Protein AF-A0A359EZH7-F1 (afdb_monomer)

Mean predicted aligned error: 16.47 Å

Radius of gyration: 24.8 Å; Cα contacts (8 Å, |Δi|>4): 317; chains: 1; bounding box: 55×68×56 Å

Solvent-accessible surface area (backbone atoms only — not comparable to full-atom values): 14759 Å² total; per-residue (Å²): 134,87,86,83,84,85,82,86,79,91,84,84,90,78,77,89,85,70,88,86,81,79,91,74,89,84,88,85,82,87,84,84,90,79,94,77,89,82,83,87,83,75,98,74,86,90,79,90,87,85,88,85,89,87,87,86,88,82,90,78,93,76,93,76,95,70,76,91,75,69,81,71,80,64,57,65,44,52,47,79,61,101,40,40,38,36,38,54,39,71,62,86,70,60,66,67,61,57,54,58,67,39,66,48,96,80,39,74,23,73,30,76,48,76,44,58,39,60,46,54,54,92,98,38,78,56,30,62,35,39,36,30,48,64,53,54,90,51,36,50,63,42,50,51,52,49,53,51,53,49,38,73,76,41,74,67,56,60,25,41,37,44,37,40,44,38,47,80,39,44,54,73,36,66,39,35,40,29,31,24,10,11,53,46,55,72,58,13,49,54,49,31,52,52,49,49,56,49,43,66,33,67,38,63,61,48,47,32,41,31,34,94,91,48,72,47,66,61,83,78,75,47,79,70,86,69,86,90,72,129

pLDDT: mean 71.81, std 28.81, range [26.69, 98.75]

Sequence (230 aa):
MDPRPACCVGKCAKCFLRVILRAEIMWLGVGCGHLLRLSNWEPRERSLRLCALWTSGCIGRTFCESRGFSPTMVDVLSVRTDDLWAELTADTLEPREYEQWLVVPSCGAVVSFLGVARDHSEGRPGVSSLEFEAYESQVIPKLVQLAEQMRRTWPEIARIALIHRTGILVPTEPVVFVGVSHPHRRDAFAATEFGIDSLKASVPIWKQESWEGGRSWGLEAQHLEGVDTA

Nearest PDB structures (foldseek):
  2q5w-assembly1_E  TM=9.587E-01  e=2.409E-14  Staphylococcus aureus
  6jc0-assembly1_B  TM=9.460E-01  e=4.174E-14  Mycolicibacterium smegmatis MC2 155
  6jbz-assembly1_C  TM=9.298E-01  e=4.717E-14  Mycobacterium tuberculosis
  1nvi-assembly1_E-2  TM=9.452E-01  e=1.043E-13  Escherichia coli
  6jc0-assembly1_D  TM=9.250E-01  e=5.106E-13  Mycolicibacterium smegmatis MC2 155

Structure (mmCIF, N/CA/C/O backbone):
data_AF-A0A359EZH7-F1
#
_entry.id   AF-A0A359EZH7-F1
#
loop_
_atom_site.group_PDB
_atom_site.id
_atom_site.type_symbol
_atom_site.label_atom_id
_atom_site.label_alt_id
_atom_site.label_comp_id
_atom_site.label_asym_id
_atom_site.label_entity_id
_atom_site.label_seq_id
_atom_site.pdbx_PDB_ins_code
_atom_site.Cartn_x
_atom_site.Cartn_y
_atom_site.Cartn_z
_atom_site.occupancy
_atom_site.B_iso_or_equiv
_atom_site.auth_seq_id
_atom_site.auth_comp_id
_atom_site.auth_asym_id
_atom_site.auth_atom_id
_atom_site.pdbx_PDB_model_num
ATOM 1 N N . MET A 1 1 ? -17.149 52.936 20.404 1.00 31.72 1 MET A N 1
ATOM 2 C CA . MET A 1 1 ? -16.874 53.763 19.214 1.00 31.72 1 MET A CA 1
ATOM 3 C C . MET A 1 1 ? -15.671 53.149 18.517 1.00 31.72 1 MET A C 1
ATOM 5 O O . MET A 1 1 ? -14.717 52.819 19.203 1.00 31.72 1 MET A O 1
ATOM 9 N N . ASP A 1 2 ? -15.862 52.884 17.228 1.00 29.53 2 ASP A N 1
ATOM 10 C CA . ASP A 1 2 ? -15.046 52.245 16.170 1.00 29.53 2 ASP A CA 1
ATOM 11 C C . ASP A 1 2 ? -13.508 52.464 16.193 1.00 29.53 2 ASP A C 1
ATOM 13 O O . ASP A 1 2 ? -13.072 53.385 16.884 1.00 29.53 2 ASP A O 1
ATOM 17 N N . PRO A 1 3 ? -12.667 51.800 15.355 1.00 42.97 3 PRO A N 1
ATOM 18 C CA . PRO A 1 3 ? -12.846 50.585 14.533 1.00 42.97 3 PRO A CA 1
ATOM 19 C C . PRO A 1 3 ? -11.702 49.549 14.674 1.00 42.97 3 PRO A C 1
ATOM 21 O O . PRO A 1 3 ? -10.582 49.852 15.084 1.00 42.97 3 PRO A O 1
ATOM 24 N N . ARG A 1 4 ? -11.945 48.316 14.208 1.00 32.66 4 ARG A N 1
ATOM 25 C CA . ARG A 1 4 ? -10.885 47.396 13.747 1.00 32.66 4 ARG A CA 1
ATOM 26 C C . ARG A 1 4 ? -10.708 47.573 12.233 1.00 32.66 4 ARG A C 1
ATOM 28 O O . ARG A 1 4 ? -11.707 47.435 11.529 1.00 32.66 4 ARG A O 1
ATOM 35 N N . PRO A 1 5 ? -9.498 47.817 11.700 1.00 38.56 5 PRO A N 1
ATOM 36 C CA . PRO A 1 5 ? -9.283 47.767 10.263 1.00 38.56 5 PRO A CA 1
ATOM 37 C C . PRO A 1 5 ? -9.081 46.322 9.792 1.00 38.56 5 PRO A C 1
ATOM 39 O O . PRO A 1 5 ? -8.329 45.541 10.376 1.00 38.56 5 PRO A O 1
ATOM 42 N N . ALA A 1 6 ? -9.769 45.998 8.701 1.00 34.12 6 ALA A N 1
ATOM 43 C CA . ALA A 1 6 ? -9.503 44.857 7.844 1.00 34.12 6 ALA A CA 1
ATOM 44 C C . ALA A 1 6 ? -8.105 44.969 7.214 1.00 34.12 6 ALA A C 1
ATOM 46 O O . ALA A 1 6 ? -7.689 46.058 6.818 1.00 34.12 6 ALA A O 1
ATOM 47 N N . CYS A 1 7 ? -7.415 43.840 7.046 1.00 27.55 7 CYS A N 1
ATOM 48 C CA . CYS A 1 7 ? -6.284 43.746 6.129 1.00 27.55 7 CYS A CA 1
ATOM 49 C C . CYS A 1 7 ? -6.573 42.665 5.086 1.00 27.55 7 CYS A C 1
ATOM 51 O O . CYS A 1 7 ? -6.501 41.466 5.349 1.00 27.55 7 CYS A O 1
ATOM 53 N N . CYS A 1 8 ? -6.947 43.135 3.899 1.00 28.78 8 CYS A N 1
ATOM 54 C CA . CYS A 1 8 ? -6.919 42.402 2.646 1.00 28.78 8 CYS A CA 1
ATOM 55 C C . CYS A 1 8 ? -5.467 42.150 2.236 1.00 28.78 8 CYS A C 1
ATOM 57 O O . CYS A 1 8 ? -4.758 43.133 2.082 1.00 28.78 8 CYS A O 1
ATOM 59 N N . VAL A 1 9 ? -5.077 40.919 1.886 1.00 36.09 9 VAL A N 1
ATOM 60 C CA . VAL A 1 9 ? -4.203 40.686 0.718 1.00 36.09 9 VAL A CA 1
ATOM 61 C C . VAL A 1 9 ? -4.506 39.308 0.125 1.00 36.09 9 VAL A C 1
ATOM 63 O O . VAL A 1 9 ? -3.889 38.301 0.457 1.00 36.09 9 VAL A O 1
ATOM 66 N N . GLY A 1 10 ? -5.442 39.276 -0.823 1.00 27.92 10 GLY A N 1
ATOM 67 C CA . GLY A 1 10 ? -5.366 38.315 -1.913 1.00 27.92 10 GLY A CA 1
ATOM 68 C C . GLY A 1 10 ? -4.227 38.721 -2.848 1.00 27.92 10 GLY A C 1
ATOM 69 O O . GLY A 1 10 ? -4.169 39.879 -3.259 1.00 27.92 10 GLY A O 1
ATOM 70 N N . LYS A 1 11 ? -3.326 37.776 -3.143 1.00 33.50 11 LYS A N 1
ATOM 71 C CA . LYS A 1 11 ? -2.491 37.643 -4.359 1.00 33.50 11 LYS A CA 1
ATOM 72 C C . LYS A 1 11 ? -1.365 36.642 -4.078 1.00 33.50 11 LYS A C 1
ATOM 74 O O . LYS A 1 11 ? -0.254 37.031 -3.753 1.00 33.50 11 LYS A O 1
ATOM 79 N N . CYS A 1 12 ? -1.636 35.353 -4.262 1.00 32.84 12 CYS A N 1
ATOM 80 C CA . CYS A 1 12 ? -0.569 34.388 -4.553 1.00 32.84 12 CYS A CA 1
ATOM 81 C C . CYS A 1 12 ? -1.067 33.215 -5.414 1.00 32.84 12 CYS A C 1
ATOM 83 O O . CYS A 1 12 ? -0.688 32.072 -5.221 1.00 32.84 12 CYS A O 1
ATOM 85 N N . ALA A 1 13 ? -1.915 33.514 -6.403 1.00 32.62 13 ALA A N 1
ATOM 86 C CA . ALA A 1 13 ? -2.382 32.558 -7.414 1.00 32.62 13 ALA A CA 1
ATOM 87 C C . ALA A 1 13 ? -1.707 32.773 -8.788 1.00 32.62 13 ALA A C 1
ATOM 89 O O . ALA A 1 13 ? -2.290 32.478 -9.826 1.00 32.62 13 ALA A O 1
ATOM 90 N N . LYS A 1 14 ? -0.490 33.341 -8.833 1.00 31.95 14 LYS A N 1
ATOM 91 C CA . LYS A 1 14 ? 0.223 33.624 -10.101 1.00 31.95 14 LYS A CA 1
ATOM 92 C C . LYS A 1 14 ? 1.705 33.219 -10.162 1.00 31.95 14 LYS A C 1
ATOM 94 O O . LYS A 1 14 ? 2.369 33.584 -11.126 1.00 31.95 14 LYS A O 1
ATOM 99 N N . CYS A 1 15 ? 2.221 32.421 -9.224 1.00 32.75 15 CYS A N 1
ATOM 100 C CA . CYS A 1 15 ? 3.593 31.884 -9.327 1.00 32.75 15 CYS A CA 1
ATOM 101 C C . CYS A 1 15 ? 3.684 30.417 -9.780 1.00 32.75 15 CYS A C 1
ATOM 103 O O . CYS A 1 15 ? 4.783 29.947 -10.051 1.00 32.75 15 CYS A O 1
ATOM 105 N N . PHE A 1 16 ? 2.564 29.705 -9.930 1.00 33.03 16 PHE A N 1
ATOM 106 C CA . PHE A 1 16 ? 2.582 28.251 -10.149 1.00 33.03 16 PHE A CA 1
ATOM 107 C C . PHE A 1 16 ? 2.567 27.796 -11.623 1.00 33.03 16 PHE A C 1
ATOM 109 O O . PHE A 1 16 ? 2.437 26.612 -11.896 1.00 33.03 16 PHE A O 1
ATOM 116 N N . LEU A 1 17 ? 2.748 28.704 -12.593 1.00 29.62 17 LEU A N 1
ATOM 117 C CA . LEU A 1 17 ? 2.717 28.360 -14.026 1.00 29.62 17 LEU A CA 1
ATOM 118 C C . LEU A 1 17 ? 3.869 28.982 -14.835 1.00 29.62 17 LEU A C 1
ATOM 120 O O . LEU A 1 17 ? 3.662 29.539 -15.913 1.00 29.62 17 LEU A O 1
ATOM 124 N N . ARG A 1 18 ? 5.099 28.946 -14.302 1.00 31.00 18 ARG A N 1
ATOM 125 C CA . ARG A 1 18 ? 6.288 29.418 -15.045 1.00 31.00 18 ARG A CA 1
ATOM 126 C C . ARG A 1 18 ? 7.594 28.650 -14.818 1.00 31.00 18 ARG A C 1
ATOM 128 O O . ARG A 1 18 ? 8.622 29.085 -15.324 1.00 31.00 18 ARG A O 1
ATOM 135 N N . VAL A 1 19 ? 7.565 27.521 -14.107 1.00 36.75 19 VAL A N 1
ATOM 136 C CA . VAL A 1 19 ? 8.769 26.704 -13.836 1.00 36.75 19 VAL A CA 1
ATOM 137 C C . VAL A 1 19 ? 8.886 25.487 -14.769 1.00 36.75 19 VAL A C 1
ATOM 139 O O . VAL A 1 19 ? 9.959 24.912 -14.892 1.00 36.75 19 VAL A O 1
ATOM 142 N N . ILE A 1 20 ? 7.846 25.157 -15.540 1.00 36.16 20 ILE A N 1
ATOM 143 C CA . ILE A 1 20 ? 7.873 24.076 -16.537 1.00 36.16 20 ILE A CA 1
ATOM 144 C C . ILE A 1 20 ? 7.460 24.671 -17.887 1.00 36.16 20 ILE A C 1
ATOM 146 O O . ILE A 1 20 ? 6.282 24.685 -18.200 1.00 36.16 20 ILE A O 1
ATOM 150 N N . LEU A 1 21 ? 8.417 25.284 -18.597 1.00 32.69 21 LEU A N 1
ATOM 151 C CA . LEU A 1 21 ? 8.435 25.713 -20.019 1.00 32.69 21 LEU A CA 1
ATOM 152 C C . LEU A 1 21 ? 9.302 26.978 -20.158 1.00 32.69 21 LEU A C 1
ATOM 154 O O . LEU A 1 21 ? 8.803 28.077 -20.396 1.00 32.69 21 LEU A O 1
ATOM 158 N N . ARG A 1 22 ? 10.621 26.838 -19.969 1.00 34.28 22 ARG A N 1
ATOM 159 C CA . ARG A 1 22 ? 11.641 27.757 -20.524 1.00 34.28 22 ARG A CA 1
ATOM 160 C C . ARG A 1 22 ? 13.061 27.188 -20.421 1.00 34.28 22 ARG A C 1
ATOM 162 O O . ARG A 1 22 ? 14.006 27.894 -20.095 1.00 34.28 22 ARG A O 1
ATOM 169 N N . ALA A 1 23 ? 13.203 25.901 -20.718 1.00 34.38 23 ALA A N 1
ATOM 170 C CA . ALA A 1 23 ? 14.499 25.260 -20.917 1.00 34.38 23 ALA A CA 1
ATOM 171 C C . ALA A 1 23 ? 14.593 24.715 -22.346 1.00 34.38 23 ALA A C 1
ATOM 173 O O . ALA A 1 23 ? 14.884 23.550 -22.544 1.00 34.38 23 ALA A O 1
ATOM 174 N N . GLU A 1 24 ? 14.283 25.556 -23.332 1.00 37.41 24 GLU A N 1
ATOM 175 C CA . GLU A 1 24 ? 14.746 25.424 -24.713 1.00 37.41 24 GLU A CA 1
ATOM 176 C C . GLU A 1 24 ? 14.472 26.751 -25.439 1.00 37.41 24 GLU A C 1
ATOM 178 O O . GLU A 1 24 ? 13.469 27.415 -25.176 1.00 37.41 24 GLU A O 1
ATOM 183 N N . ILE A 1 25 ? 15.375 27.127 -26.349 1.00 35.72 25 ILE A N 1
ATOM 184 C CA . ILE A 1 25 ? 15.354 28.327 -27.207 1.00 35.72 25 ILE A CA 1
ATOM 185 C C . ILE A 1 25 ? 15.873 29.623 -26.549 1.00 35.72 25 ILE A C 1
ATOM 187 O O . ILE A 1 25 ? 15.116 30.527 -26.206 1.00 35.72 25 ILE A O 1
ATOM 191 N N . MET A 1 26 ? 17.203 29.763 -26.493 1.00 26.69 26 MET A N 1
ATOM 192 C CA . MET A 1 26 ? 17.874 30.936 -27.082 1.00 26.69 26 MET A CA 1
ATOM 193 C C . MET A 1 26 ? 19.369 30.654 -27.301 1.00 26.69 26 MET A C 1
ATOM 195 O O . MET A 1 26 ? 20.230 31.005 -26.501 1.00 26.69 26 MET A O 1
ATOM 199 N N . TRP A 1 27 ? 19.674 30.004 -28.425 1.00 29.89 27 TRP A N 1
ATOM 200 C CA . TRP A 1 27 ? 20.901 30.295 -29.161 1.00 29.89 27 TRP A CA 1
ATOM 201 C C . TRP A 1 27 ? 20.595 31.489 -30.059 1.00 29.89 27 TRP A C 1
ATOM 203 O O . TRP A 1 27 ? 19.642 31.415 -30.826 1.00 29.89 27 TRP A O 1
ATOM 213 N N . LEU A 1 28 ? 21.366 32.567 -29.920 1.00 31.97 28 LEU A N 1
ATOM 214 C CA . LEU A 1 28 ? 21.814 33.494 -30.969 1.00 31.97 28 LEU A CA 1
ATOM 215 C C . LEU A 1 28 ? 22.457 34.697 -30.264 1.00 31.97 28 LEU A C 1
ATOM 217 O O . LEU A 1 28 ? 21.755 35.489 -29.642 1.00 31.97 28 LEU A O 1
ATOM 221 N N . GLY A 1 29 ? 23.780 34.848 -30.376 1.00 27.39 29 GLY A N 1
ATOM 222 C CA . GLY A 1 29 ? 24.411 36.131 -30.054 1.00 27.39 29 GLY A CA 1
ATOM 223 C C . GLY A 1 29 ? 25.836 36.100 -29.507 1.00 27.39 29 GLY A C 1
ATOM 224 O O . GLY A 1 29 ? 26.036 36.469 -28.365 1.00 27.39 29 GLY A O 1
ATOM 225 N N . V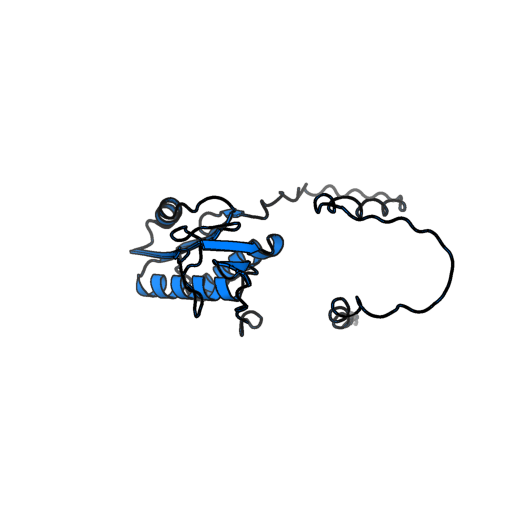AL A 1 30 ? 26.798 35.725 -30.357 1.00 32.75 30 VAL A N 1
ATOM 226 C CA . VAL A 1 30 ? 28.166 36.286 -30.456 1.00 32.75 30 VAL A CA 1
ATOM 227 C C . VAL A 1 30 ? 29.067 36.313 -29.200 1.00 32.75 30 VAL A C 1
ATOM 229 O O . VAL A 1 30 ? 28.891 37.129 -28.305 1.00 32.75 30 VAL A O 1
ATOM 232 N N . GLY A 1 31 ? 30.189 35.582 -29.273 1.00 26.97 31 GLY A N 1
ATOM 233 C CA . GLY A 1 31 ? 31.482 36.130 -28.833 1.00 26.97 31 GLY A CA 1
ATOM 234 C C . GLY A 1 31 ? 32.367 35.238 -27.957 1.00 26.97 31 GLY A C 1
ATOM 235 O O . GLY A 1 31 ? 32.122 35.091 -26.771 1.00 26.97 31 GLY A O 1
ATOM 236 N N . CYS A 1 32 ? 33.486 34.794 -28.540 1.00 27.55 32 CYS A N 1
ATOM 237 C CA . CYS A 1 32 ? 34.745 34.416 -27.876 1.00 27.55 32 CYS A CA 1
ATOM 238 C C . CYS A 1 32 ? 34.831 33.097 -27.073 1.00 27.55 32 CYS A C 1
ATOM 240 O O . CYS A 1 32 ? 34.714 33.055 -25.857 1.00 27.55 32 CYS A O 1
ATOM 242 N N . GLY A 1 33 ? 35.198 32.033 -27.796 1.00 29.59 33 GLY A N 1
ATOM 243 C CA . GLY A 1 33 ? 36.451 31.286 -27.599 1.00 29.59 33 GLY A CA 1
ATOM 244 C C . GLY A 1 33 ? 36.812 30.730 -26.217 1.00 29.59 33 GLY A C 1
ATOM 245 O O . GLY A 1 33 ? 37.527 31.383 -25.474 1.00 29.59 33 GLY A O 1
ATOM 246 N N . HIS A 1 34 ? 36.526 29.446 -25.986 1.00 30.25 34 HIS A N 1
ATOM 247 C CA . HIS A 1 34 ? 37.556 28.424 -25.735 1.00 30.25 34 HIS A CA 1
ATOM 248 C C . HIS A 1 34 ? 36.909 27.032 -25.785 1.00 30.25 34 HIS A C 1
ATOM 250 O O . HIS A 1 34 ? 35.941 26.761 -25.078 1.00 30.25 34 HIS A O 1
ATOM 256 N N . LEU A 1 35 ? 37.439 26.148 -26.632 1.00 30.53 35 LEU A N 1
ATOM 257 C CA . LEU A 1 35 ? 37.116 24.724 -26.607 1.00 30.53 35 LEU A CA 1
ATOM 258 C C . LEU A 1 35 ? 37.690 24.106 -25.329 1.00 30.53 35 LEU A C 1
ATOM 260 O O . LEU A 1 35 ? 38.906 24.006 -25.214 1.00 30.53 35 LEU A O 1
ATOM 264 N N . LEU A 1 36 ? 36.837 23.584 -24.448 1.00 30.62 36 LEU A N 1
ATOM 265 C CA . LEU A 1 36 ? 37.182 22.419 -23.635 1.00 30.62 36 LEU A CA 1
ATOM 266 C C . LEU A 1 36 ? 36.001 21.446 -23.617 1.00 30.62 36 LEU A C 1
ATOM 268 O O . LEU A 1 36 ? 34.888 21.751 -23.200 1.00 30.62 36 LEU A O 1
ATOM 272 N N . ARG A 1 37 ? 36.290 20.265 -24.155 1.00 29.09 37 ARG A N 1
ATOM 273 C CA . ARG A 1 37 ? 35.437 19.090 -24.288 1.00 29.09 37 ARG A CA 1
ATOM 274 C C . ARG A 1 37 ? 35.379 18.399 -22.923 1.00 29.09 37 ARG A C 1
ATOM 276 O O . ARG A 1 37 ? 36.401 17.902 -22.469 1.00 29.09 37 ARG A O 1
ATOM 283 N N . LEU A 1 38 ? 34.209 18.350 -22.290 1.00 32.53 38 LEU A N 1
ATOM 284 C CA . LEU A 1 38 ? 33.955 17.503 -21.119 1.00 32.53 38 LEU A CA 1
ATOM 285 C C . LEU A 1 38 ? 32.896 16.463 -21.488 1.00 32.53 38 LEU A C 1
ATOM 287 O O . LEU A 1 38 ? 31.712 16.601 -21.201 1.00 32.53 38 LEU A O 1
ATOM 291 N N . SER A 1 39 ? 33.344 15.436 -22.203 1.00 33.81 39 SER A N 1
ATOM 292 C CA . SER A 1 39 ? 32.702 14.125 -22.219 1.00 33.81 39 SER A CA 1
ATOM 293 C C . SER A 1 39 ? 33.166 13.360 -20.978 1.00 33.81 39 SER A C 1
ATOM 295 O O . SER A 1 39 ? 34.374 13.298 -20.752 1.00 33.81 39 SER A O 1
ATOM 297 N N . ASN A 1 40 ? 32.213 12.759 -20.262 1.00 33.00 40 ASN A N 1
ATOM 298 C CA . ASN A 1 40 ? 32.325 11.959 -19.030 1.00 33.00 40 ASN A CA 1
ATOM 299 C C . ASN A 1 40 ? 32.108 12.756 -17.739 1.00 33.00 40 ASN A C 1
ATOM 301 O O . ASN A 1 40 ? 33.029 13.364 -17.203 1.00 33.00 40 ASN A O 1
ATOM 305 N N . TRP A 1 41 ? 30.885 12.681 -17.209 1.00 30.61 41 TRP A N 1
ATOM 306 C CA . TRP A 1 41 ? 30.628 12.923 -15.792 1.00 30.61 41 TRP A CA 1
ATOM 307 C C . TRP A 1 41 ? 29.496 12.009 -15.300 1.00 30.61 41 TRP A C 1
ATOM 309 O O . TRP A 1 41 ? 28.402 12.015 -15.866 1.00 30.61 41 TRP A O 1
ATOM 319 N N . GLU A 1 42 ? 29.785 11.205 -14.275 1.00 34.84 42 GLU A N 1
ATOM 320 C CA . GLU A 1 42 ? 28.866 10.286 -13.589 1.00 34.84 42 GLU A CA 1
ATOM 321 C C . GLU A 1 42 ? 27.898 11.041 -12.653 1.00 34.84 42 GLU A C 1
ATOM 323 O O . GLU A 1 42 ? 28.310 11.995 -11.991 1.00 34.84 42 GLU A O 1
ATOM 328 N N . PRO A 1 43 ? 26.619 10.638 -12.520 1.00 36.91 43 PRO A N 1
ATOM 329 C CA . PRO A 1 43 ? 25.657 11.322 -11.664 1.00 36.91 43 PRO A CA 1
ATOM 330 C C . PRO A 1 43 ? 25.706 10.784 -10.225 1.00 36.91 43 PRO A C 1
ATOM 332 O O . PRO A 1 43 ? 24.823 10.066 -9.769 1.00 36.91 43 PRO A O 1
ATOM 335 N N . ARG A 1 44 ? 26.740 11.164 -9.476 1.00 42.91 44 ARG A N 1
ATOM 336 C CA . ARG A 1 44 ? 26.717 11.255 -8.007 1.00 42.91 44 ARG A CA 1
ATOM 337 C C . ARG A 1 44 ? 27.371 12.595 -7.660 1.00 42.91 44 ARG A C 1
ATOM 339 O O . ARG A 1 44 ? 28.304 12.987 -8.343 1.00 42.91 44 ARG A O 1
ATOM 346 N N . GLU A 1 45 ? 26.859 13.305 -6.652 1.00 41.50 45 GLU A N 1
ATOM 347 C CA . GLU A 1 45 ? 27.304 14.648 -6.198 1.00 41.50 45 GLU A CA 1
ATOM 348 C C . GLU A 1 45 ? 26.599 15.883 -6.811 1.00 41.50 45 GLU A C 1
ATOM 350 O O . GLU A 1 45 ? 27.221 16.794 -7.354 1.00 41.50 45 GLU A O 1
ATOM 355 N N . ARG A 1 46 ? 25.271 15.988 -6.640 1.00 43.09 46 ARG A N 1
ATOM 356 C CA . ARG A 1 46 ? 24.544 17.280 -6.753 1.00 43.09 46 ARG A CA 1
ATOM 357 C C . ARG A 1 46 ? 23.749 17.692 -5.512 1.00 43.09 46 ARG A C 1
ATOM 359 O O . ARG A 1 46 ? 23.016 18.676 -5.543 1.00 43.09 46 ARG A O 1
ATOM 366 N N . SER A 1 47 ? 23.934 17.005 -4.396 1.00 44.09 47 SER A N 1
ATOM 367 C CA . SER A 1 47 ? 23.440 17.429 -3.088 1.00 44.09 47 SER A CA 1
ATOM 368 C C . SER A 1 47 ? 24.600 18.028 -2.296 1.00 44.09 47 SER A C 1
ATOM 370 O O . SER A 1 47 ? 25.635 17.383 -2.184 1.00 44.09 47 SER A O 1
ATOM 372 N N . LEU A 1 48 ? 24.395 19.213 -1.705 1.00 38.47 48 LEU A N 1
ATOM 373 C CA . LEU A 1 48 ? 25.324 19.974 -0.843 1.00 38.47 48 LEU A CA 1
ATOM 374 C C . LEU A 1 48 ? 26.227 21.001 -1.556 1.00 38.47 48 LEU A C 1
ATOM 376 O O . LEU A 1 48 ? 27.441 20.842 -1.580 1.00 38.47 48 LEU A O 1
ATOM 380 N N . ARG A 1 49 ? 25.648 22.106 -2.062 1.00 35.50 49 ARG A N 1
ATOM 381 C CA . ARG A 1 49 ? 26.285 23.453 -2.115 1.00 35.50 49 ARG A CA 1
ATOM 382 C C . ARG A 1 49 ? 25.338 24.528 -2.675 1.00 35.50 49 ARG A C 1
ATOM 384 O O . ARG A 1 49 ? 25.609 25.127 -3.702 1.00 35.50 49 ARG A O 1
ATOM 391 N N . LEU A 1 50 ? 24.223 24.792 -1.990 1.00 33.09 50 LEU A N 1
ATOM 392 C CA . LEU A 1 50 ? 23.403 26.002 -2.225 1.00 33.09 50 LEU A CA 1
ATOM 393 C C . LEU A 1 50 ? 22.796 26.600 -0.934 1.00 33.09 50 LEU A C 1
ATOM 395 O O . LEU A 1 50 ? 22.029 27.550 -1.005 1.00 33.09 50 LEU A O 1
ATOM 399 N N . CYS A 1 51 ? 23.174 26.102 0.253 1.00 32.50 51 CYS A N 1
ATOM 400 C CA . CYS A 1 51 ? 22.633 26.556 1.548 1.00 32.50 51 CYS A CA 1
ATOM 401 C C . CYS A 1 51 ? 23.638 27.352 2.410 1.00 32.50 51 CYS A C 1
ATOM 403 O O . CYS A 1 51 ? 23.455 27.500 3.613 1.00 32.50 51 CYS A O 1
ATOM 405 N N . ALA A 1 52 ? 24.718 27.864 1.820 1.00 34.81 52 ALA A N 1
ATOM 406 C CA . ALA A 1 52 ? 25.717 28.650 2.538 1.00 34.81 52 ALA A CA 1
ATOM 407 C C . ALA A 1 52 ? 26.022 29.914 1.743 1.00 34.81 52 ALA A C 1
ATOM 409 O O . ALA A 1 52 ? 26.963 29.903 0.966 1.00 34.81 52 ALA A O 1
ATOM 410 N N . LEU A 1 53 ? 25.174 30.941 1.879 1.00 32.72 53 LEU A N 1
ATOM 411 C CA . LEU A 1 53 ? 25.433 32.349 1.527 1.00 32.72 53 LEU A CA 1
ATOM 412 C C . LEU A 1 53 ? 24.181 33.198 1.846 1.00 32.72 53 LEU A C 1
ATOM 414 O O . LEU A 1 53 ? 23.665 33.881 0.977 1.00 32.72 53 LEU A O 1
ATOM 418 N N . TRP A 1 54 ? 23.637 33.142 3.070 1.00 32.78 54 TRP A N 1
ATOM 419 C CA . TRP A 1 54 ? 22.658 34.147 3.539 1.00 32.78 54 TRP A CA 1
ATOM 420 C C . TRP A 1 54 ? 22.579 34.207 5.073 1.00 32.78 54 TRP A C 1
ATOM 422 O O . TRP A 1 54 ? 21.520 34.123 5.681 1.00 32.78 54 TRP A O 1
ATOM 432 N N . THR A 1 55 ? 23.730 34.344 5.729 1.00 34.75 55 THR A N 1
ATOM 433 C CA . THR A 1 55 ? 23.792 34.702 7.155 1.00 34.75 55 THR A CA 1
ATOM 434 C C . THR A 1 55 ? 24.867 35.758 7.359 1.00 34.75 55 THR A C 1
ATOM 436 O O . THR A 1 55 ? 25.996 35.463 7.744 1.00 34.75 55 THR A O 1
ATOM 439 N N . SER A 1 56 ? 24.538 37.008 7.053 1.00 35.03 56 SER A N 1
ATOM 440 C CA . SER A 1 56 ? 25.281 38.174 7.535 1.00 35.03 56 SER A CA 1
ATOM 441 C C . SER A 1 56 ? 24.366 39.387 7.513 1.00 35.03 56 SER A C 1
ATOM 443 O O . SER A 1 56 ? 24.116 39.963 6.461 1.00 35.03 56 SER A O 1
ATOM 445 N N . GLY A 1 57 ? 23.867 39.757 8.691 1.00 32.78 57 GLY A N 1
ATOM 446 C CA . GLY A 1 57 ? 23.166 41.020 8.896 1.00 32.78 57 GLY A CA 1
ATOM 447 C C . GLY A 1 57 ? 21.920 40.874 9.751 1.00 32.78 57 GLY A C 1
ATOM 448 O O . GLY A 1 57 ? 20.836 40.729 9.210 1.00 32.78 57 GLY A O 1
ATOM 449 N N . CYS A 1 58 ? 22.092 40.890 11.076 1.00 31.73 58 CYS A N 1
ATOM 450 C CA . CYS A 1 58 ? 21.351 41.764 11.996 1.00 31.73 58 CYS A CA 1
ATOM 451 C C . CYS A 1 58 ? 21.654 41.370 13.447 1.00 31.73 58 CYS A C 1
ATOM 453 O O . CYS A 1 58 ? 21.282 40.310 13.941 1.00 31.73 58 CYS A O 1
ATOM 455 N N . ILE A 1 59 ? 22.365 42.273 14.116 1.00 40.47 59 ILE A N 1
ATOM 456 C CA . ILE A 1 59 ? 22.620 42.296 15.552 1.00 40.47 59 ILE A CA 1
ATOM 457 C C . ILE A 1 59 ? 21.346 42.815 16.232 1.00 40.47 59 ILE A C 1
ATOM 459 O O . ILE A 1 59 ? 20.894 43.910 15.908 1.00 40.47 59 ILE A O 1
ATOM 463 N N . GLY A 1 60 ? 20.787 42.071 17.188 1.00 30.92 60 GLY A N 1
ATOM 464 C CA . GLY A 1 60 ? 19.674 42.555 18.009 1.00 30.92 60 GLY A CA 1
ATOM 465 C C . GLY A 1 60 ? 19.078 41.475 18.906 1.00 30.92 60 GLY A C 1
ATOM 466 O O . GLY A 1 60 ? 18.320 40.631 18.451 1.00 30.92 60 GLY A O 1
ATOM 467 N N . ARG A 1 61 ? 19.441 41.500 20.193 1.00 38.88 61 ARG A N 1
ATOM 468 C CA . ARG A 1 61 ? 18.941 40.606 21.249 1.00 38.88 61 ARG A CA 1
ATOM 469 C C . ARG A 1 61 ? 17.418 40.681 21.389 1.00 38.88 61 ARG A C 1
ATOM 471 O O . ARG A 1 61 ? 16.892 41.758 21.651 1.00 38.88 61 ARG A O 1
ATOM 478 N N . THR A 1 62 ? 16.754 39.532 21.458 1.00 35.56 62 THR A N 1
ATOM 479 C CA . THR A 1 62 ? 15.850 39.239 22.580 1.00 35.56 62 THR A CA 1
ATOM 480 C C . THR A 1 62 ? 15.695 37.734 22.748 1.00 35.56 62 THR A C 1
ATOM 482 O O . THR A 1 62 ? 15.447 36.986 21.811 1.00 35.56 62 THR A O 1
ATOM 485 N N . PHE A 1 63 ? 15.926 37.322 23.981 1.00 36.06 63 PHE A N 1
ATOM 486 C CA . PHE A 1 63 ? 15.755 35.997 24.538 1.00 36.06 63 PHE A CA 1
ATOM 487 C C . PHE A 1 63 ? 14.315 35.494 24.335 1.00 36.06 63 PHE A C 1
ATOM 489 O O . PHE A 1 63 ? 13.368 36.142 24.774 1.00 36.06 63 PHE A O 1
ATOM 496 N N . CYS A 1 64 ? 14.157 34.333 23.702 1.00 31.20 64 CYS A N 1
ATOM 497 C CA . CYS A 1 64 ? 12.983 33.482 23.869 1.00 31.20 64 CYS A CA 1
ATOM 498 C C . CYS A 1 64 ? 13.461 32.031 23.882 1.00 31.20 64 CYS A C 1
ATOM 500 O O . CYS A 1 64 ? 13.553 31.350 22.864 1.00 31.20 64 CYS A O 1
ATOM 502 N N . GLU A 1 65 ? 13.842 31.596 25.074 1.00 45.31 65 GLU A N 1
ATOM 503 C CA . GLU A 1 65 ? 14.019 30.197 25.408 1.00 45.31 65 GLU A CA 1
ATOM 504 C C . GLU A 1 65 ? 12.633 29.544 25.366 1.00 45.31 65 GLU A C 1
ATOM 506 O O . GLU A 1 65 ? 11.811 29.706 26.266 1.00 45.31 65 GLU A O 1
ATOM 511 N N . SER A 1 66 ? 12.321 28.860 24.267 1.00 39.88 66 SER A N 1
ATOM 512 C CA . SER A 1 66 ? 11.171 27.969 24.221 1.00 39.88 66 SER A CA 1
ATOM 513 C C . SER A 1 66 ? 11.484 26.773 23.338 1.00 39.88 66 SER A C 1
ATOM 515 O O . SER A 1 66 ? 11.591 26.877 22.124 1.00 39.88 66 SER A O 1
ATOM 517 N N . ARG A 1 67 ? 11.646 25.642 24.034 1.00 40.09 67 ARG A N 1
ATOM 518 C CA . ARG A 1 67 ? 11.509 24.261 23.568 1.00 40.09 67 ARG A CA 1
ATOM 519 C C . ARG A 1 67 ? 12.326 23.948 22.321 1.00 40.09 67 ARG A C 1
ATOM 521 O O . ARG A 1 67 ? 11.924 24.244 21.203 1.00 40.09 67 ARG A O 1
ATOM 528 N N . GLY A 1 68 ? 1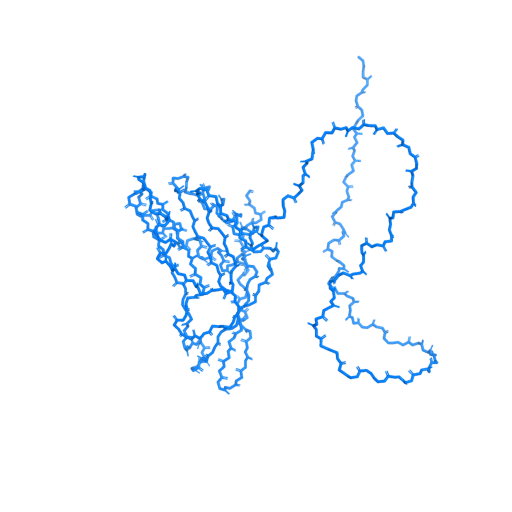3.433 23.243 22.542 1.00 32.81 68 GLY A N 1
ATOM 529 C CA . GLY A 1 68 ? 14.105 22.474 21.506 1.00 32.81 68 GLY A CA 1
ATOM 530 C C . GLY A 1 68 ? 13.125 21.499 20.861 1.00 32.81 68 GLY A C 1
ATOM 531 O O . GLY A 1 68 ? 13.018 20.348 21.266 1.00 32.81 68 GLY A O 1
ATOM 532 N N . PHE A 1 69 ? 12.401 21.974 19.856 1.00 39.09 69 PHE A N 1
ATOM 533 C CA . PHE A 1 69 ? 11.835 21.137 18.827 1.00 39.09 69 PHE A CA 1
ATOM 534 C C . PHE A 1 69 ? 12.991 20.864 17.873 1.00 39.09 69 PHE A C 1
ATOM 536 O O . PHE A 1 69 ? 13.208 21.576 16.895 1.00 39.09 69 PHE A O 1
ATOM 543 N N . SER A 1 70 ? 13.815 19.883 18.244 1.00 33.97 70 SER A N 1
ATOM 544 C CA . SER A 1 70 ? 14.669 19.237 17.260 1.00 33.97 70 SER A CA 1
ATOM 545 C C . SER A 1 70 ? 13.717 18.686 16.200 1.00 33.97 70 SER A C 1
ATOM 547 O O . SER A 1 70 ? 12.821 17.926 16.580 1.00 33.97 70 SER A O 1
ATOM 549 N N . PRO A 1 71 ? 13.824 19.071 14.917 1.00 39.94 71 PRO A N 1
ATOM 550 C CA . PRO A 1 71 ? 13.125 18.342 13.882 1.00 39.94 71 PRO A CA 1
ATOM 551 C C . PRO A 1 71 ? 13.738 16.946 13.919 1.00 39.94 71 PRO A C 1
ATOM 553 O O . PRO A 1 71 ? 14.859 16.736 13.458 1.00 39.94 71 PRO A O 1
ATOM 556 N N . THR A 1 72 ? 13.050 16.006 14.565 1.00 40.62 72 THR A N 1
ATOM 557 C CA . THR A 1 72 ? 13.359 14.592 14.419 1.00 40.62 72 THR A CA 1
ATOM 558 C C . THR A 1 72 ? 13.387 14.354 12.925 1.00 40.62 72 THR A C 1
ATOM 560 O O . THR A 1 72 ? 12.394 14.603 12.242 1.00 40.62 72 THR A O 1
ATOM 563 N N . MET A 1 73 ? 14.565 13.990 12.430 1.00 38.66 73 MET A N 1
ATOM 564 C CA . MET A 1 73 ? 14.778 13.457 11.101 1.00 38.66 73 MET A CA 1
ATOM 565 C C . MET A 1 73 ? 13.843 12.254 10.997 1.00 38.66 73 MET A C 1
ATOM 567 O O . MET A 1 73 ? 14.163 11.172 11.477 1.00 38.66 73 MET A O 1
ATOM 571 N N . VAL A 1 74 ? 12.621 12.505 10.525 1.00 48.78 74 VAL A N 1
ATOM 572 C CA . VAL A 1 74 ? 11.669 11.461 10.178 1.00 48.78 74 VAL A CA 1
ATOM 573 C C . VAL A 1 74 ? 12.387 10.675 9.102 1.00 48.78 74 VAL A C 1
ATOM 575 O O . VAL A 1 74 ? 12.872 11.274 8.138 1.00 48.78 74 VAL A O 1
ATOM 578 N N . ASP A 1 75 ? 12.540 9.377 9.319 1.00 56.44 75 ASP A N 1
ATOM 579 C CA . ASP A 1 75 ? 12.989 8.488 8.267 1.00 56.44 75 ASP A CA 1
ATOM 580 C C . ASP A 1 75 ? 12.052 8.714 7.074 1.00 56.44 75 ASP A C 1
ATOM 582 O O . ASP A 1 75 ? 10.854 8.453 7.150 1.00 56.44 75 ASP A O 1
ATOM 586 N N . VAL A 1 76 ? 12.557 9.350 6.012 1.00 73.25 76 VAL A N 1
ATOM 587 C CA . VAL A 1 76 ? 11.719 9.895 4.923 1.00 73.25 76 VAL A CA 1
ATOM 588 C C . VAL A 1 76 ? 10.990 8.767 4.181 1.00 73.25 76 VAL A C 1
ATOM 590 O O . VAL A 1 76 ? 10.049 9.017 3.431 1.00 73.25 76 VAL A O 1
ATOM 593 N N . LEU A 1 77 ? 11.418 7.529 4.424 1.00 85.00 77 LEU A N 1
ATOM 594 C CA . LEU A 1 77 ? 11.003 6.318 3.745 1.00 85.00 77 LEU A CA 1
ATOM 595 C C . LEU A 1 77 ? 10.107 5.413 4.601 1.00 85.00 77 LEU A C 1
ATOM 597 O O . LEU A 1 77 ? 9.597 4.427 4.078 1.00 85.00 77 LEU A O 1
ATOM 601 N N . SER A 1 78 ? 9.859 5.729 5.878 1.00 92.75 78 SER A N 1
ATOM 602 C CA . SER A 1 78 ? 8.975 4.911 6.714 1.00 92.75 78 SER A CA 1
ATOM 603 C C . SER A 1 78 ? 8.234 5.705 7.797 1.00 92.75 78 SER A C 1
ATOM 605 O O . SER A 1 78 ? 8.756 6.621 8.429 1.00 92.75 78 SER A O 1
ATOM 607 N N . VAL A 1 79 ? 6.974 5.338 8.030 1.00 94.69 79 VAL A N 1
ATOM 608 C CA . VAL A 1 79 ? 6.150 5.777 9.161 1.00 94.69 79 VAL A CA 1
ATOM 609 C C . VAL A 1 79 ? 5.506 4.546 9.774 1.00 94.69 79 VAL A C 1
ATOM 611 O O . VAL A 1 79 ? 4.754 3.826 9.119 1.00 94.69 79 VAL A O 1
ATOM 614 N N . ARG A 1 80 ? 5.766 4.330 11.063 1.00 94.94 80 ARG A N 1
ATOM 615 C CA . ARG A 1 80 ? 5.171 3.241 11.833 1.00 94.94 80 ARG A CA 1
ATOM 616 C C . ARG A 1 80 ? 4.592 3.781 13.136 1.00 94.94 80 ARG A C 1
ATOM 618 O O . ARG A 1 80 ? 5.327 4.257 13.997 1.00 94.94 80 ARG A O 1
ATOM 625 N N . THR A 1 81 ? 3.273 3.715 13.258 1.00 95.62 81 THR A N 1
ATOM 626 C CA . THR A 1 81 ? 2.503 4.007 14.475 1.00 95.62 81 THR A CA 1
ATOM 627 C C . THR A 1 81 ? 1.852 2.718 14.987 1.00 95.62 81 THR A C 1
ATOM 629 O O . THR A 1 81 ? 2.076 1.634 14.445 1.00 95.62 81 THR A O 1
ATOM 632 N N . ASP A 1 82 ? 1.027 2.808 16.031 1.00 94.88 82 ASP A N 1
ATOM 633 C CA . ASP A 1 82 ? 0.298 1.652 16.575 1.00 94.88 82 ASP A CA 1
ATOM 634 C C . ASP A 1 82 ? -0.754 1.075 15.607 1.00 94.88 82 ASP A C 1
ATOM 636 O O . ASP A 1 82 ? -1.210 -0.063 15.777 1.00 94.88 82 ASP A O 1
ATOM 640 N N . ASP A 1 83 ? -1.149 1.868 14.610 1.00 97.00 83 ASP A N 1
ATOM 641 C CA . ASP A 1 83 ? -2.319 1.653 13.762 1.00 97.00 83 ASP A CA 1
ATOM 642 C C . ASP A 1 83 ? -2.096 1.968 12.263 1.00 97.00 83 ASP A C 1
ATOM 644 O O . ASP A 1 83 ? -2.972 1.701 11.433 1.00 97.00 83 ASP A O 1
ATOM 648 N N . LEU A 1 84 ? -0.924 2.486 11.890 1.00 98.38 84 LEU A N 1
ATOM 649 C CA . LEU A 1 84 ? -0.488 2.688 10.510 1.00 98.38 84 LEU A CA 1
ATOM 650 C C . LEU A 1 84 ? 0.956 2.211 10.328 1.00 98.38 84 LEU A C 1
ATOM 652 O O . LEU A 1 84 ? 1.857 2.612 11.061 1.00 98.38 84 LEU A O 1
ATOM 656 N N . TRP A 1 85 ? 1.174 1.410 9.293 1.00 98.31 85 TRP A N 1
ATOM 657 C CA . TRP A 1 85 ? 2.490 1.094 8.760 1.00 98.31 85 TRP A CA 1
ATOM 658 C C . TRP A 1 85 ? 2.539 1.559 7.308 1.00 98.31 85 TRP A C 1
ATOM 660 O O . TRP A 1 85 ? 1.870 0.991 6.452 1.00 98.31 85 TRP A O 1
ATOM 670 N N . ALA A 1 86 ? 3.301 2.611 7.031 1.00 97.94 86 ALA A N 1
ATOM 671 C CA . ALA A 1 86 ? 3.549 3.119 5.690 1.00 97.94 86 ALA A CA 1
ATOM 672 C C . ALA A 1 86 ? 5.049 3.062 5.404 1.00 97.94 86 ALA A C 1
ATOM 674 O O . ALA A 1 86 ? 5.835 3.611 6.173 1.00 97.94 86 ALA A O 1
ATOM 675 N N . GLU A 1 87 ? 5.461 2.404 4.327 1.00 97.19 87 GLU A N 1
ATOM 676 C CA . GLU A 1 87 ? 6.884 2.181 4.058 1.00 97.19 87 GLU A CA 1
ATOM 677 C C . GLU A 1 87 ? 7.193 2.146 2.560 1.00 97.19 87 GLU A C 1
ATOM 679 O O . GLU A 1 87 ? 6.458 1.567 1.757 1.00 97.19 87 GLU A O 1
ATOM 684 N N . LEU A 1 88 ? 8.309 2.769 2.196 1.00 96.81 88 LEU A N 1
ATOM 685 C CA . LEU A 1 88 ? 8.948 2.672 0.897 1.00 96.81 88 LEU A CA 1
ATOM 686 C C . LEU A 1 88 ? 10.331 2.057 1.108 1.00 96.81 88 LEU A C 1
ATOM 688 O O . LEU A 1 88 ? 11.183 2.670 1.741 1.00 96.81 88 LEU A O 1
ATOM 692 N N . THR A 1 89 ? 10.569 0.864 0.577 1.00 96.06 89 THR A N 1
ATOM 693 C CA . THR A 1 89 ? 11.815 0.127 0.833 1.00 96.06 89 THR A CA 1
ATOM 694 C C . THR A 1 89 ? 12.419 -0.428 -0.451 1.00 96.06 89 THR 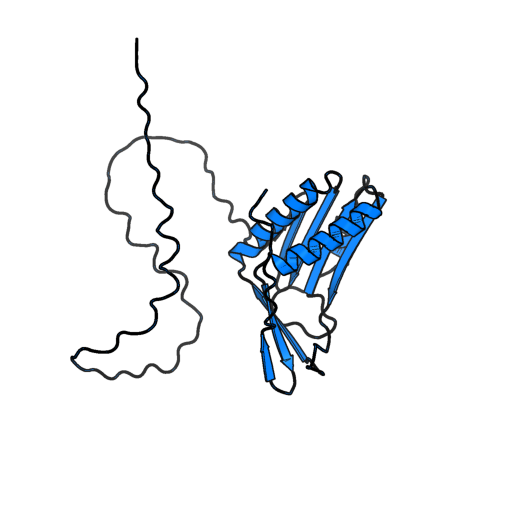A C 1
ATOM 696 O O . THR A 1 89 ? 11.710 -0.665 -1.422 1.00 96.06 89 THR A O 1
ATOM 699 N N . ALA A 1 90 ? 13.733 -0.638 -0.478 1.00 94.88 90 ALA A N 1
ATOM 700 C CA . ALA A 1 90 ? 14.390 -1.409 -1.539 1.00 94.88 90 ALA A CA 1
ATOM 701 C C . ALA A 1 90 ? 14.492 -2.906 -1.184 1.00 94.88 90 ALA A C 1
ATOM 703 O O . ALA A 1 90 ? 14.744 -3.748 -2.054 1.00 94.88 90 ALA A O 1
ATOM 704 N N . ASP A 1 91 ? 14.282 -3.239 0.091 1.00 95.19 91 ASP A N 1
ATOM 705 C CA . ASP A 1 91 ? 14.416 -4.590 0.614 1.00 95.19 91 ASP A CA 1
ATOM 706 C C . ASP A 1 91 ? 13.248 -5.479 0.176 1.00 95.19 91 ASP A C 1
ATOM 708 O O . ASP A 1 91 ? 12.171 -5.014 -0.207 1.00 95.19 91 ASP A O 1
ATOM 712 N N . THR A 1 92 ? 13.474 -6.791 0.207 1.00 94.12 92 THR A N 1
ATOM 713 C CA . THR A 1 92 ? 12.430 -7.777 -0.079 1.00 94.12 92 THR A CA 1
ATOM 714 C C . THR A 1 92 ? 11.292 -7.638 0.925 1.00 94.12 92 THR A C 1
ATOM 716 O O . THR A 1 92 ? 11.518 -7.592 2.132 1.00 94.12 92 THR A O 1
ATOM 719 N N . LEU A 1 93 ? 10.059 -7.599 0.419 1.00 96.19 93 LEU A N 1
ATOM 720 C CA . LEU A 1 93 ? 8.880 -7.557 1.273 1.00 96.19 93 LEU A CA 1
ATOM 721 C C . LEU A 1 93 ? 8.647 -8.928 1.906 1.00 96.19 93 LEU A C 1
ATOM 723 O O . LEU A 1 93 ? 8.666 -9.938 1.202 1.00 96.19 93 LEU A O 1
ATOM 727 N N . GLU A 1 94 ? 8.330 -8.933 3.198 1.00 95.62 94 GLU A N 1
ATOM 728 C CA . GLU A 1 94 ? 7.993 -10.128 3.975 1.00 95.62 94 GLU A CA 1
ATOM 729 C C . GLU A 1 94 ? 6.515 -10.060 4.410 1.00 95.62 94 GLU A C 1
ATOM 731 O O . GLU A 1 94 ? 6.209 -9.649 5.533 1.00 95.62 94 GLU A O 1
ATOM 736 N N . PRO A 1 95 ? 5.552 -10.461 3.548 1.00 95.19 95 PRO A N 1
ATOM 737 C CA . PRO A 1 95 ? 4.119 -10.236 3.772 1.00 95.19 95 PRO A CA 1
ATOM 738 C C . PRO A 1 95 ? 3.606 -10.781 5.102 1.00 95.19 95 PRO A C 1
ATOM 740 O O . PRO A 1 95 ? 2.718 -10.203 5.723 1.00 95.19 95 PRO A O 1
ATOM 743 N N . ARG A 1 96 ? 4.205 -11.880 5.565 1.00 96.94 96 ARG A N 1
ATOM 744 C CA . ARG A 1 96 ? 3.832 -12.532 6.816 1.00 96.94 96 ARG A CA 1
ATOM 745 C C . ARG A 1 96 ? 4.048 -11.633 8.033 1.00 96.94 96 ARG A C 1
ATOM 747 O O . ARG A 1 96 ? 3.264 -11.724 8.975 1.00 96.94 96 ARG A O 1
ATOM 754 N N . GLU A 1 97 ? 5.078 -10.787 8.033 1.00 97.06 97 GLU A N 1
ATOM 755 C CA . GLU A 1 97 ? 5.313 -9.837 9.125 1.00 97.06 97 GLU A CA 1
ATOM 756 C C . GLU A 1 97 ? 4.189 -8.796 9.180 1.00 97.06 97 GLU A C 1
ATOM 758 O O . GLU A 1 97 ? 3.612 -8.545 10.242 1.00 97.06 97 GLU A O 1
ATOM 763 N N . TYR A 1 98 ? 3.822 -8.246 8.023 1.00 97.56 98 TYR A N 1
ATOM 764 C CA . TYR A 1 98 ? 2.759 -7.252 7.922 1.00 97.56 98 TYR A CA 1
ATOM 765 C C . TYR A 1 98 ? 1.398 -7.846 8.298 1.00 97.56 98 TYR A C 1
ATOM 767 O O . TYR A 1 98 ? 0.645 -7.249 9.065 1.00 97.56 98 TYR A O 1
ATOM 775 N N . GLU A 1 99 ? 1.095 -9.056 7.825 1.00 97.81 99 GLU A N 1
ATOM 776 C CA . GLU A 1 99 ? -0.134 -9.776 8.166 1.00 97.81 99 GLU A CA 1
ATOM 777 C C . GLU A 1 99 ? -0.242 -10.049 9.665 1.00 97.81 99 GLU A C 1
ATOM 779 O O . GLU A 1 99 ? -1.294 -9.811 10.254 1.00 97.81 99 GLU A O 1
ATOM 784 N N . GLN A 1 100 ? 0.844 -10.491 10.305 1.00 98.06 100 GLN A N 1
ATOM 785 C CA . GLN A 1 100 ? 0.877 -10.696 11.754 1.00 98.06 100 GLN A CA 1
ATOM 786 C C . GLN A 1 100 ? 0.650 -9.395 12.517 1.00 98.06 100 GLN A C 1
ATOM 788 O O . GLN A 1 100 ? -0.086 -9.382 13.503 1.00 98.06 100 GLN A O 1
ATOM 793 N N . TRP A 1 101 ? 1.243 -8.296 12.053 1.00 98.31 101 TRP A N 1
ATOM 794 C CA . TRP A 1 101 ? 1.044 -6.990 12.663 1.00 98.31 101 TRP A CA 1
ATOM 795 C C . TRP A 1 101 ? -0.400 -6.484 12.514 1.00 98.31 101 TRP A C 1
ATOM 797 O O . TRP A 1 101 ? -0.895 -5.806 13.409 1.00 98.31 101 TRP A O 1
ATOM 807 N N . LEU A 1 102 ? -1.126 -6.850 11.455 1.00 98.38 102 LEU A N 1
ATOM 808 C CA . LEU A 1 102 ? -2.537 -6.475 11.282 1.00 98.38 102 LEU A CA 1
ATOM 809 C C . LEU A 1 102 ? -3.489 -7.201 12.248 1.00 98.38 102 LEU A C 1
ATOM 811 O O . LEU A 1 102 ? -4.585 -6.700 12.511 1.00 98.38 102 LEU A O 1
ATOM 815 N N . VAL A 1 103 ? -3.096 -8.351 12.804 1.00 98.19 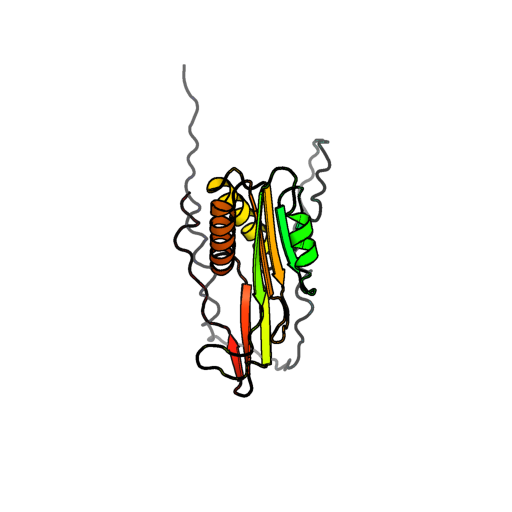103 VAL A N 1
ATOM 816 C CA . VAL A 1 103 ? -3.942 -9.122 13.726 1.00 98.19 103 VAL A CA 1
ATOM 817 C C . VAL A 1 103 ? -4.061 -8.402 15.071 1.00 98.19 103 VAL A C 1
ATOM 819 O O . VAL A 1 103 ? -3.094 -8.272 15.822 1.00 98.19 103 VAL A O 1
ATOM 822 N N . VAL A 1 104 ? -5.280 -7.972 15.403 1.00 97.75 104 VAL A N 1
ATOM 823 C CA . VAL A 1 104 ? -5.611 -7.310 16.673 1.00 97.75 104 VAL A CA 1
ATOM 824 C C . VAL A 1 104 ? -6.877 -7.906 17.298 1.00 97.75 104 VAL A C 1
ATOM 826 O O . VAL A 1 104 ? -7.761 -8.345 16.561 1.00 97.75 104 VAL A O 1
ATOM 829 N N . PRO A 1 105 ? -7.019 -7.900 18.641 1.00 97.75 105 PRO A N 1
ATOM 830 C CA . PRO A 1 105 ? -8.152 -8.543 19.319 1.00 97.75 105 PRO A CA 1
ATOM 831 C C . PRO A 1 105 ? -9.538 -8.004 18.939 1.00 97.75 105 PRO A C 1
ATOM 833 O O . PRO A 1 105 ? -10.527 -8.719 19.064 1.00 97.75 105 PRO A O 1
ATOM 836 N N . SER A 1 106 ? -9.626 -6.747 18.499 1.00 96.88 106 SER A N 1
ATOM 837 C CA . SER A 1 106 ? -10.880 -6.087 18.117 1.00 96.88 106 SER A CA 1
ATOM 838 C C . SER A 1 106 ? -11.371 -6.443 16.709 1.00 96.88 106 SER A C 1
ATOM 840 O O . SER A 1 106 ? -12.479 -6.054 16.344 1.00 96.88 106 SER A O 1
ATOM 842 N N . CYS A 1 107 ? -10.578 -7.158 15.905 1.00 97.69 107 CYS A N 1
ATOM 843 C CA . CYS A 1 107 ? -10.888 -7.413 14.501 1.00 97.69 107 CYS A CA 1
ATOM 844 C C . CYS A 1 107 ? -11.212 -8.882 14.233 1.00 97.69 107 CYS A C 1
ATOM 846 O O . CYS A 1 107 ? -10.450 -9.780 14.581 1.00 97.69 107 CYS A O 1
ATOM 848 N N . GLY A 1 108 ? -12.332 -9.118 13.546 1.00 97.50 108 GLY A N 1
ATOM 849 C CA . GLY A 1 108 ? -12.721 -10.438 13.051 1.00 97.50 108 GLY A CA 1
ATOM 850 C C . GLY A 1 108 ? -12.217 -10.739 11.637 1.00 97.50 108 GLY A C 1
ATOM 851 O O . GLY A 1 108 ? -12.412 -11.852 11.152 1.00 97.50 108 GLY A O 1
ATOM 852 N N . ALA A 1 109 ? -11.611 -9.762 10.955 1.00 98.00 109 ALA A N 1
ATOM 853 C CA . ALA A 1 109 ? -11.100 -9.915 9.602 1.00 98.00 109 ALA A CA 1
ATOM 854 C C . ALA A 1 109 ? -9.793 -9.143 9.389 1.00 98.00 109 ALA A C 1
ATOM 856 O O . ALA A 1 109 ? -9.655 -7.989 9.796 1.00 98.00 109 ALA A O 1
ATOM 857 N N . VAL A 1 110 ? -8.871 -9.789 8.681 1.00 98.50 110 VAL A N 1
ATOM 858 C CA . VAL A 1 110 ? -7.690 -9.179 8.070 1.00 98.50 110 VAL A CA 1
ATOM 859 C C . VAL A 1 110 ? -7.741 -9.532 6.591 1.00 98.50 110 VAL A C 1
ATOM 861 O O . VAL A 1 110 ? -7.944 -10.698 6.249 1.00 98.50 110 VAL A O 1
ATOM 864 N N . VAL A 1 111 ? -7.601 -8.534 5.724 1.00 98.69 111 VAL A N 1
ATOM 865 C CA . VAL A 1 111 ? -7.538 -8.731 4.272 1.00 98.69 111 VAL A CA 1
ATOM 866 C C . VAL A 1 111 ? -6.289 -8.041 3.753 1.00 98.69 111 VAL A C 1
ATOM 868 O O . VAL A 1 111 ? -6.114 -6.841 3.967 1.00 98.69 111 VAL A O 1
ATOM 871 N N . SER A 1 112 ? -5.441 -8.799 3.061 1.00 98.38 112 SER A N 1
ATOM 872 C CA . SER A 1 112 ? -4.230 -8.313 2.408 1.00 98.38 112 SER A CA 1
ATOM 873 C C . SER A 1 112 ? -4.313 -8.483 0.889 1.00 98.38 112 SER A C 1
ATOM 875 O O . SER A 1 112 ? -4.943 -9.401 0.364 1.00 98.38 112 SER A O 1
ATOM 877 N N . PHE A 1 113 ? -3.657 -7.572 0.184 1.00 98.62 113 PHE A N 1
ATOM 878 C CA . PHE A 1 113 ? -3.335 -7.636 -1.228 1.00 98.62 113 PHE A CA 1
ATOM 879 C C . PHE A 1 113 ? -1.813 -7.629 -1.366 1.00 98.62 113 PHE A C 1
ATOM 881 O O . PHE A 1 113 ? -1.135 -6.767 -0.804 1.00 98.62 113 PHE A O 1
ATOM 888 N N . LEU A 1 114 ? -1.292 -8.568 -2.155 1.00 98.19 114 LEU A N 1
ATOM 889 C CA . LEU A 1 114 ? 0.118 -8.656 -2.508 1.00 98.19 114 LEU A CA 1
ATOM 890 C C . LEU A 1 114 ? 0.264 -8.517 -4.023 1.00 98.19 114 LEU A C 1
ATOM 892 O O . LEU A 1 114 ? -0.142 -9.395 -4.784 1.00 98.19 114 LEU A O 1
ATOM 896 N N . GLY A 1 115 ? 0.853 -7.412 -4.466 1.00 96.88 115 GLY A N 1
ATOM 897 C CA . GLY A 1 115 ? 1.234 -7.227 -5.858 1.00 96.88 115 GLY A CA 1
ATOM 898 C C . GLY A 1 115 ? 2.555 -7.930 -6.131 1.00 96.88 115 GLY A C 1
ATOM 899 O O . GLY A 1 115 ? 3.542 -7.666 -5.448 1.00 96.88 115 GLY A O 1
ATOM 900 N N . VAL A 1 116 ? 2.576 -8.802 -7.135 1.00 96.00 116 VAL A N 1
ATOM 901 C CA . VAL A 1 116 ? 3.744 -9.609 -7.507 1.00 96.00 116 VAL A CA 1
ATOM 902 C C . VAL A 1 116 ? 4.126 -9.324 -8.958 1.00 96.00 116 VAL A C 1
ATOM 904 O O . VAL A 1 116 ? 3.254 -9.167 -9.819 1.00 96.00 116 VAL A O 1
ATOM 907 N N . ALA A 1 117 ? 5.427 -9.248 -9.234 1.00 92.88 117 ALA A N 1
ATOM 908 C CA . ALA A 1 117 ? 5.952 -9.088 -10.583 1.00 92.88 117 ALA A CA 1
ATOM 909 C C . ALA A 1 117 ? 5.544 -10.272 -11.478 1.00 92.88 117 ALA A C 1
ATOM 911 O O . ALA A 1 117 ? 5.703 -11.434 -11.104 1.00 92.88 117 ALA A O 1
ATOM 912 N N . ARG A 1 118 ? 5.035 -9.984 -12.678 1.00 91.19 118 ARG A N 1
ATOM 913 C CA . ARG A 1 118 ? 4.675 -10.995 -13.686 1.00 91.19 118 ARG A CA 1
ATOM 914 C C . ARG A 1 118 ? 5.735 -11.053 -14.781 1.00 91.19 118 ARG A C 1
ATOM 916 O O . ARG A 1 118 ? 6.435 -10.075 -15.018 1.00 91.19 118 ARG A O 1
ATOM 923 N N . ASP A 1 119 ? 5.807 -12.184 -15.468 1.00 87.56 119 ASP A N 1
ATOM 924 C CA . ASP A 1 119 ? 6.709 -12.445 -16.599 1.00 87.56 119 ASP A CA 1
ATOM 925 C C . ASP A 1 119 ? 6.158 -11.960 -17.956 1.00 87.56 119 ASP A C 1
ATOM 927 O O . ASP A 1 119 ? 6.756 -12.193 -19.008 1.00 87.56 119 ASP A O 1
ATOM 931 N N . HIS A 1 120 ? 5.014 -11.276 -17.961 1.00 83.25 120 HIS A N 1
ATOM 932 C CA . HIS A 1 120 ? 4.388 -10.738 -19.164 1.00 83.25 120 HIS A CA 1
ATOM 933 C C . HIS A 1 120 ? 3.573 -9.474 -18.868 1.00 83.25 120 HIS A C 1
ATOM 935 O O . HIS A 1 120 ? 3.007 -9.307 -17.783 1.00 83.25 120 HIS A O 1
ATOM 941 N N . SER A 1 121 ? 3.460 -8.633 -19.893 1.00 80.50 121 SER A N 1
ATOM 942 C CA . SER A 1 121 ? 2.570 -7.469 -19.953 1.00 80.50 121 SER A CA 1
ATOM 943 C C . SER A 1 121 ? 1.841 -7.440 -21.300 1.00 80.50 121 SER A C 1
ATOM 945 O O . SER A 1 121 ? 2.167 -8.206 -22.212 1.00 80.50 121 SER A O 1
ATOM 947 N N . GLU A 1 122 ? 0.823 -6.588 -21.442 1.00 77.19 122 GLU A N 1
ATOM 948 C CA . GLU A 1 122 ? 0.057 -6.487 -22.690 1.00 77.19 122 GLU A CA 1
ATOM 949 C C . GLU A 1 122 ? 0.975 -6.189 -23.886 1.00 77.19 122 GLU A C 1
ATOM 951 O O . GLU A 1 122 ? 1.730 -5.217 -23.896 1.00 77.19 122 GLU A O 1
ATOM 956 N N . GLY A 1 123 ? 0.950 -7.074 -24.887 1.00 75.25 123 GLY A N 1
ATOM 957 C CA . GLY A 1 123 ? 1.806 -6.977 -26.074 1.00 75.25 123 GLY A CA 1
ATOM 958 C C . GLY A 1 123 ? 3.296 -7.260 -25.836 1.00 75.25 123 GLY A C 1
ATOM 959 O O . GLY A 1 123 ? 4.091 -7.075 -26.756 1.00 75.25 123 GLY A O 1
ATOM 960 N N . ARG A 1 124 ? 3.692 -7.703 -24.634 1.00 76.62 124 ARG A N 1
ATOM 961 C CA . ARG A 1 124 ? 5.091 -7.915 -24.227 1.00 76.62 124 ARG A CA 1
ATOM 962 C C . ARG A 1 124 ? 5.257 -9.266 -23.516 1.00 76.62 124 ARG A C 1
ATOM 964 O O . ARG A 1 124 ? 5.223 -9.318 -22.283 1.00 76.62 124 ARG A O 1
ATOM 971 N N . PRO A 1 125 ? 5.401 -10.376 -24.260 1.00 76.69 125 PRO A N 1
ATOM 972 C CA . PRO A 1 125 ? 5.768 -11.656 -23.663 1.00 76.69 125 PRO A CA 1
ATOM 973 C C . PRO A 1 125 ? 7.242 -11.644 -23.221 1.00 76.69 125 PRO A C 1
ATOM 975 O O . PRO A 1 125 ? 8.081 -11.038 -23.887 1.00 76.69 125 PRO A O 1
ATOM 978 N N . GLY A 1 126 ? 7.564 -12.336 -22.124 1.00 81.88 126 GLY A N 1
ATOM 979 C CA . GLY A 1 126 ? 8.951 -12.549 -21.694 1.00 81.88 126 GLY A CA 1
ATOM 980 C C . GLY A 1 126 ? 9.596 -11.338 -21.015 1.00 81.88 126 GLY A C 1
ATOM 981 O O . GLY A 1 126 ? 10.750 -11.011 -21.293 1.00 81.88 126 GLY A O 1
ATOM 982 N N . VAL A 1 127 ? 8.859 -10.661 -20.133 1.00 84.06 127 VAL A N 1
ATOM 983 C CA . VAL A 1 127 ? 9.411 -9.607 -19.272 1.00 84.06 127 VAL A CA 1
ATOM 984 C C . VAL A 1 127 ? 10.413 -10.240 -18.308 1.00 84.06 127 VAL A C 1
ATOM 986 O O . VAL A 1 127 ? 10.057 -11.085 -17.488 1.00 84.06 127 VAL A O 1
ATOM 989 N N . SER A 1 128 ? 11.676 -9.831 -18.412 1.00 87.25 128 SER A N 1
ATOM 990 C CA . SER A 1 128 ? 12.774 -10.363 -17.602 1.00 87.25 128 SER A CA 1
ATOM 991 C C . SER A 1 128 ? 12.921 -9.640 -16.266 1.00 87.25 128 SER A C 1
ATOM 993 O O . SER A 1 128 ? 13.387 -10.232 -15.296 1.00 87.25 128 SER A O 1
ATOM 995 N N . SER A 1 129 ? 12.563 -8.355 -16.218 1.00 89.00 129 SER A N 1
ATOM 996 C CA . SER A 1 129 ? 12.639 -7.549 -15.000 1.00 89.00 129 SER A CA 1
ATOM 997 C C . SER A 1 129 ? 11.717 -6.332 -15.042 1.00 89.00 129 SER A C 1
ATOM 999 O O . SER A 1 129 ? 11.386 -5.804 -16.110 1.00 89.00 129 SER A O 1
ATOM 1001 N N . LEU A 1 130 ? 11.341 -5.881 -13.849 1.00 91.12 130 LEU A N 1
ATOM 1002 C CA . LEU A 1 130 ? 10.612 -4.649 -13.585 1.00 91.12 130 LEU A CA 1
ATOM 1003 C C . LEU A 1 130 ? 11.486 -3.743 -12.720 1.00 91.12 130 LEU A C 1
ATOM 1005 O O . LEU A 1 130 ? 11.989 -4.185 -11.696 1.00 91.12 130 LEU A O 1
ATOM 1009 N N . GLU A 1 131 ? 11.665 -2.490 -13.105 1.00 92.62 131 GLU A N 1
ATOM 1010 C CA . GLU A 1 131 ? 12.375 -1.492 -12.305 1.00 92.62 131 GLU A CA 1
ATOM 1011 C C . GLU A 1 131 ? 11.378 -0.455 -11.795 1.00 92.62 131 GLU A C 1
ATOM 1013 O O . GLU A 1 131 ? 10.604 0.103 -12.574 1.00 92.62 131 GLU A O 1
ATOM 1018 N N . PHE A 1 132 ? 11.364 -0.240 -10.481 1.00 93.50 132 PHE A N 1
ATOM 1019 C CA . PHE A 1 132 ? 10.481 0.710 -9.821 1.00 93.50 132 PHE A CA 1
ATOM 1020 C C . PHE A 1 132 ? 11.275 1.886 -9.265 1.00 93.50 132 PHE A C 1
ATOM 1022 O O . PHE A 1 132 ? 12.128 1.719 -8.392 1.00 93.50 132 PHE A O 1
ATOM 1029 N N . GLU A 1 133 ? 10.937 3.082 -9.737 1.00 92.25 133 GLU A N 1
ATOM 1030 C CA . GLU A 1 133 ? 11.469 4.353 -9.249 1.00 92.25 133 GLU A CA 1
ATOM 1031 C C . GLU A 1 133 ? 10.368 5.142 -8.543 1.00 92.25 133 GLU A C 1
ATOM 1033 O O . GLU A 1 133 ? 9.195 5.045 -8.902 1.00 92.25 133 GLU A O 1
ATOM 1038 N N . ALA A 1 134 ? 10.732 5.947 -7.547 1.00 92.75 134 ALA A N 1
ATOM 1039 C CA . ALA A 1 134 ? 9.772 6.692 -6.745 1.00 92.75 134 ALA A CA 1
ATOM 1040 C C . ALA A 1 134 ? 10.233 8.124 -6.492 1.00 92.75 134 ALA A C 1
ATOM 1042 O O . ALA A 1 134 ? 11.420 8.388 -6.295 1.00 92.75 134 ALA A O 1
ATOM 1043 N N . TYR A 1 135 ? 9.281 9.054 -6.397 1.00 91.75 135 TYR A N 1
ATOM 1044 C CA . TYR A 1 135 ? 9.565 10.365 -5.821 1.00 91.75 135 TYR A CA 1
ATOM 1045 C C . TYR A 1 135 ? 9.489 10.281 -4.292 1.00 91.75 135 TYR A C 1
ATOM 1047 O O . TYR A 1 135 ? 8.512 10.706 -3.677 1.00 91.75 135 TYR A O 1
ATOM 1055 N N . GLU A 1 136 ? 10.541 9.720 -3.691 1.00 91.00 136 GLU A N 1
ATOM 1056 C CA . GLU A 1 136 ? 10.628 9.301 -2.281 1.00 91.00 136 GLU A CA 1
ATOM 1057 C C . GLU A 1 136 ? 10.020 10.303 -1.289 1.00 91.00 136 GLU A C 1
ATOM 1059 O O . GLU A 1 136 ? 9.150 9.948 -0.497 1.00 91.00 136 GLU A O 1
ATOM 1064 N N . SER A 1 137 ? 10.389 11.586 -1.398 1.00 89.56 137 SER A N 1
ATOM 1065 C CA . SER A 1 137 ? 9.920 12.644 -0.486 1.00 89.56 137 SER A CA 1
ATOM 1066 C C . SER A 1 137 ? 8.400 12.869 -0.474 1.00 89.56 137 SER A C 1
ATOM 1068 O O . SER A 1 137 ? 7.891 13.528 0.430 1.00 89.56 137 SER A O 1
ATOM 1070 N N . GLN A 1 138 ? 7.675 12.377 -1.484 1.00 92.12 138 GLN A N 1
ATOM 1071 C CA . GLN A 1 138 ? 6.220 12.504 -1.603 1.00 92.12 138 GLN A CA 1
ATOM 1072 C C . GLN A 1 138 ? 5.475 11.200 -1.320 1.00 92.12 138 GLN A C 1
ATOM 1074 O O . GLN A 1 138 ? 4.267 11.247 -1.088 1.00 92.12 138 GLN A O 1
ATOM 1079 N N . VAL A 1 139 ? 6.160 10.053 -1.305 1.00 93.94 139 VAL A N 1
ATOM 1080 C CA . VAL A 1 139 ? 5.501 8.752 -1.139 1.00 93.94 139 VAL A CA 1
ATOM 1081 C C . VAL A 1 139 ? 4.869 8.630 0.239 1.00 93.94 139 VAL A C 1
ATOM 1083 O O . VAL A 1 139 ? 3.656 8.458 0.334 1.00 93.94 139 VAL A O 1
ATOM 1086 N N . ILE A 1 140 ? 5.651 8.787 1.307 1.00 95.44 140 ILE A N 1
ATOM 1087 C CA . ILE A 1 140 ? 5.140 8.653 2.676 1.00 95.44 140 ILE A CA 1
ATOM 1088 C C . ILE A 1 140 ? 4.013 9.656 2.981 1.00 95.44 140 ILE A C 1
ATOM 1090 O O . ILE A 1 140 ? 2.961 9.213 3.447 1.00 95.44 140 ILE A O 1
ATOM 1094 N N . PRO A 1 141 ? 4.126 10.962 2.652 1.00 94.19 141 PRO A N 1
ATOM 1095 C CA . PRO A 1 141 ? 3.004 11.892 2.795 1.00 94.19 141 PRO A CA 1
ATOM 1096 C C . PRO A 1 141 ? 1.725 11.441 2.078 1.00 94.19 141 PRO A C 1
ATOM 1098 O O . PRO A 1 141 ? 0.635 11.585 2.631 1.00 94.19 141 PRO A O 1
ATOM 1101 N N . LYS A 1 142 ? 1.835 10.873 0.869 1.00 95.44 142 LYS A N 1
ATOM 1102 C CA . LYS A 1 142 ? 0.679 10.375 0.110 1.00 95.44 142 LYS A CA 1
ATOM 1103 C C . LYS A 1 142 ? 0.081 9.104 0.710 1.00 95.44 142 LYS A C 1
ATOM 1105 O O . LYS A 1 142 ? -1.139 9.008 0.789 1.00 95.44 142 LYS A O 1
ATOM 1110 N N . LEU A 1 143 ? 0.904 8.173 1.192 1.00 96.50 143 LEU A N 1
ATOM 1111 C CA . LEU A 1 143 ? 0.424 6.973 1.887 1.00 96.50 143 LEU A CA 1
ATOM 1112 C C . LEU A 1 143 ? -0.302 7.319 3.194 1.00 96.50 143 LEU A C 1
ATOM 1114 O O . LEU A 1 143 ? -1.339 6.731 3.492 1.00 96.50 143 LEU A O 1
ATOM 1118 N N . VAL A 1 144 ? 0.192 8.308 3.944 1.00 96.81 144 VAL A N 1
ATOM 1119 C CA . VAL A 1 144 ? -0.486 8.811 5.149 1.00 96.81 144 VAL A CA 1
ATOM 1120 C C . VAL A 1 144 ? -1.839 9.439 4.791 1.00 96.81 144 VAL A C 1
ATOM 1122 O O . VAL A 1 144 ? -2.847 9.082 5.395 1.00 96.81 144 VAL A O 1
ATOM 1125 N N . GLN A 1 145 ? -1.894 10.299 3.765 1.00 96.25 145 GLN A N 1
ATOM 1126 C CA . GLN A 1 145 ? -3.154 10.885 3.274 1.00 96.25 145 GLN A CA 1
ATOM 1127 C C . GLN A 1 145 ? -4.161 9.812 2.838 1.00 96.25 145 GLN A C 1
ATOM 1129 O O . GLN A 1 145 ? -5.347 9.898 3.159 1.00 96.25 145 GLN A O 1
ATOM 1134 N N . LEU A 1 146 ? -3.689 8.776 2.143 1.00 97.12 146 LEU A N 1
ATOM 1135 C CA . LEU A 1 146 ? -4.514 7.644 1.740 1.00 97.12 146 LEU A CA 1
ATOM 1136 C C . LEU A 1 146 ? -5.084 6.901 2.956 1.00 97.12 146 LEU A C 1
ATOM 1138 O O . LEU A 1 146 ? -6.287 6.653 3.014 1.00 97.12 146 LEU A O 1
ATOM 1142 N N . ALA A 1 147 ? -4.255 6.591 3.953 1.00 98.06 147 ALA A N 1
ATOM 1143 C CA . ALA A 1 147 ? -4.712 5.936 5.176 1.00 98.06 147 ALA A CA 1
ATOM 1144 C C . ALA A 1 147 ? -5.765 6.774 5.925 1.00 98.06 147 ALA A C 1
ATOM 1146 O O . ALA A 1 147 ? -6.760 6.233 6.413 1.00 98.06 147 ALA A O 1
ATOM 1147 N N . GLU A 1 148 ? -5.599 8.099 5.974 1.00 97.62 148 GLU A N 1
ATOM 1148 C CA . GLU A 1 148 ? -6.607 9.007 6.530 1.00 97.62 148 GLU A CA 1
ATOM 1149 C C . GLU A 1 148 ? -7.927 8.942 5.749 1.00 97.62 148 GLU A C 1
ATOM 1151 O O . GLU A 1 148 ? -8.998 8.863 6.353 1.00 97.62 148 GLU A O 1
ATOM 1156 N N . GLN A 1 149 ? -7.876 8.934 4.415 1.00 97.69 149 GLN A N 1
ATOM 1157 C CA . GLN A 1 149 ? -9.064 8.822 3.565 1.00 97.69 149 GLN A CA 1
ATOM 1158 C C . GLN A 1 149 ? -9.779 7.473 3.740 1.00 97.69 149 GLN A C 1
ATOM 1160 O O . GLN A 1 149 ? -11.011 7.433 3.840 1.00 97.69 149 GLN A O 1
ATOM 1165 N N . MET A 1 150 ? -9.020 6.379 3.848 1.00 98.25 150 MET A N 1
ATOM 1166 C CA . MET A 1 150 ? -9.557 5.054 4.166 1.00 98.25 150 MET A CA 1
ATOM 1167 C C . MET A 1 150 ? -10.322 5.089 5.490 1.00 98.25 150 MET A C 1
ATOM 1169 O O . MET A 1 150 ? -11.470 4.661 5.543 1.00 98.25 150 MET A O 1
ATOM 1173 N N . ARG A 1 151 ? -9.750 5.682 6.544 1.00 98.00 151 ARG A N 1
ATOM 1174 C CA . ARG A 1 151 ? -10.417 5.783 7.854 1.00 98.00 151 ARG A CA 1
ATOM 1175 C C . ARG A 1 151 ? -11.638 6.693 7.863 1.00 98.00 151 ARG A C 1
ATOM 1177 O O . ARG A 1 151 ? -12.567 6.447 8.624 1.00 98.00 151 ARG A O 1
ATOM 1184 N N . ARG A 1 152 ? -11.674 7.734 7.028 1.00 97.81 152 ARG A N 1
ATOM 1185 C CA . ARG A 1 152 ? -12.886 8.558 6.865 1.00 97.81 152 ARG A CA 1
ATOM 1186 C C . ARG A 1 152 ? -14.041 7.752 6.273 1.00 97.81 152 ARG A C 1
ATOM 1188 O O . ARG A 1 152 ? -15.186 7.978 6.650 1.00 97.81 152 ARG A O 1
ATOM 1195 N N . THR A 1 153 ? -13.733 6.826 5.368 1.00 97.56 153 THR A N 1
ATOM 1196 C CA . THR A 1 153 ? -14.729 5.971 4.707 1.00 97.56 153 THR A CA 1
ATOM 1197 C C . THR A 1 153 ? -15.119 4.776 5.583 1.00 97.56 153 THR A C 1
ATOM 1199 O O . THR A 1 153 ? -16.298 4.441 5.672 1.00 97.56 153 THR A O 1
ATOM 1202 N N . TRP A 1 154 ? -14.150 4.185 6.290 1.00 98.38 154 TRP A N 1
ATOM 1203 C CA . TRP A 1 154 ? -14.328 3.062 7.215 1.00 98.38 154 TRP A CA 1
ATOM 1204 C C . TRP A 1 154 ? -13.726 3.389 8.594 1.00 98.38 154 TRP A C 1
ATOM 1206 O O . TRP A 1 154 ? -12.571 3.051 8.869 1.00 98.38 154 TRP A O 1
ATOM 1216 N N . PRO A 1 155 ? -14.501 4.034 9.488 1.00 97.69 155 PRO A N 1
ATOM 1217 C CA . PRO A 1 155 ? -14.009 4.478 10.796 1.00 97.69 155 PRO A CA 1
ATOM 1218 C C . PRO A 1 155 ? -13.595 3.352 11.751 1.00 97.69 155 PRO A C 1
ATOM 1220 O O . PRO A 1 155 ? -12.863 3.605 12.703 1.00 97.69 155 PRO A O 1
ATOM 1223 N N . GLU A 1 156 ? -14.064 2.123 11.517 1.00 97.94 156 GLU A N 1
ATOM 1224 C CA . GLU A 1 156 ? -13.772 0.953 12.356 1.00 97.94 156 GLU A CA 1
ATOM 1225 C C . GLU A 1 156 ? -12.513 0.180 11.920 1.00 97.94 156 GLU A C 1
ATOM 1227 O O . GLU A 1 156 ? -12.195 -0.859 12.503 1.00 97.94 156 GLU A O 1
ATOM 1232 N N . ILE A 1 157 ? -11.767 0.667 10.918 1.00 98.44 157 ILE A N 1
ATOM 1233 C CA . ILE A 1 157 ? -10.446 0.113 10.598 1.00 98.44 157 ILE A CA 1
ATOM 1234 C C . ILE A 1 157 ? -9.531 0.252 11.819 1.00 98.44 157 ILE A C 1
ATOM 1236 O O . ILE A 1 157 ? -9.306 1.358 12.311 1.00 98.44 157 ILE A O 1
ATOM 1240 N N . ALA A 1 158 ? -8.951 -0.862 12.269 1.00 98.38 158 ALA A N 1
ATOM 1241 C CA . ALA A 1 158 ? -8.041 -0.853 13.410 1.00 98.38 158 ALA A CA 1
ATOM 1242 C C . ALA A 1 158 ? -6.584 -0.631 12.998 1.00 98.38 158 ALA A C 1
ATOM 1244 O O . ALA A 1 158 ? -5.883 0.141 13.646 1.00 98.38 158 ALA A O 1
ATOM 1245 N N . ARG A 1 159 ? -6.113 -1.300 11.938 1.00 98.62 159 ARG A N 1
ATOM 1246 C CA . ARG A 1 159 ? -4.753 -1.133 11.408 1.00 98.62 159 ARG A CA 1
ATOM 1247 C C . ARG A 1 159 ? -4.738 -1.103 9.887 1.00 98.62 159 ARG A C 1
ATOM 1249 O O . ARG A 1 159 ? -5.519 -1.802 9.241 1.00 98.62 159 ARG A O 1
ATOM 1256 N N . ILE A 1 160 ? -3.815 -0.316 9.340 1.00 98.75 160 ILE A N 1
ATOM 1257 C CA . ILE A 1 160 ? -3.547 -0.200 7.903 1.00 98.75 160 ILE A CA 1
ATOM 1258 C C . ILE A 1 160 ? -2.053 -0.415 7.664 1.00 98.75 160 ILE A C 1
ATOM 1260 O O . ILE A 1 160 ? -1.228 0.196 8.340 1.00 98.75 160 ILE A O 1
ATOM 1264 N N . ALA A 1 161 ? -1.712 -1.248 6.687 1.00 98.69 161 ALA A N 1
ATOM 1265 C CA . ALA A 1 161 ? -0.355 -1.460 6.204 1.00 98.69 161 ALA A CA 1
ATOM 1266 C C . ALA A 1 161 ? -0.290 -1.136 4.703 1.00 98.69 161 ALA A C 1
ATOM 1268 O O . ALA A 1 161 ? -1.043 -1.715 3.923 1.00 98.69 161 ALA A O 1
ATOM 1269 N N . LEU A 1 162 ? 0.583 -0.207 4.311 1.00 98.50 162 LEU A N 1
ATOM 1270 C CA . LEU A 1 162 ? 0.820 0.258 2.943 1.00 98.50 162 LEU A CA 1
ATOM 1271 C C . LEU A 1 162 ? 2.328 0.257 2.677 1.00 98.50 162 LEU A C 1
ATOM 1273 O O . LEU A 1 162 ? 3.034 1.180 3.079 1.00 98.50 162 LEU A O 1
ATOM 1277 N N . ILE A 1 163 ? 2.831 -0.779 2.015 1.00 98.19 163 ILE A N 1
ATOM 1278 C CA . ILE A 1 163 ? 4.264 -0.947 1.774 1.00 98.19 163 ILE A CA 1
ATOM 1279 C C . ILE A 1 163 ? 4.509 -1.092 0.280 1.00 98.19 163 ILE A C 1
ATOM 1281 O O . ILE A 1 163 ? 3.836 -1.879 -0.385 1.00 98.19 163 ILE A O 1
ATOM 1285 N N . HIS A 1 164 ? 5.483 -0.359 -0.252 1.00 97.31 164 HIS A N 1
ATOM 1286 C CA . HIS A 1 164 ? 5.901 -0.490 -1.643 1.00 97.31 164 HIS A CA 1
ATOM 1287 C C . HIS A 1 164 ? 7.412 -0.683 -1.748 1.00 97.31 164 HIS A C 1
ATOM 1289 O O . HIS A 1 164 ? 8.190 -0.008 -1.074 1.00 97.31 164 HIS A O 1
ATOM 1295 N N . ARG A 1 165 ? 7.821 -1.586 -2.640 1.00 96.81 165 ARG A N 1
ATOM 1296 C CA . ARG A 1 165 ? 9.216 -1.877 -2.950 1.00 96.81 165 ARG A CA 1
ATOM 1297 C C . ARG A 1 165 ? 9.699 -1.096 -4.171 1.00 96.81 165 ARG A C 1
ATOM 1299 O O . ARG A 1 165 ? 8.977 -1.000 -5.163 1.00 96.81 165 ARG A O 1
ATOM 1306 N N . THR A 1 166 ? 10.902 -0.544 -4.114 1.00 95.69 166 THR A N 1
ATOM 1307 C CA . THR A 1 166 ? 11.599 0.086 -5.246 1.00 95.69 166 THR A CA 1
ATOM 1308 C C . THR A 1 166 ? 12.806 -0.740 -5.677 1.00 95.69 166 THR A C 1
ATOM 1310 O O . THR A 1 166 ? 13.183 -1.719 -5.033 1.00 95.69 166 THR A O 1
ATOM 1313 N N . GLY A 1 167 ? 13.413 -0.355 -6.798 1.00 94.06 167 GLY A N 1
ATOM 1314 C CA . GLY A 1 167 ? 14.559 -1.045 -7.375 1.00 94.06 167 GLY A CA 1
ATOM 1315 C C . GLY A 1 167 ? 14.159 -2.057 -8.442 1.00 94.06 167 GLY A C 1
ATOM 1316 O O . GLY A 1 167 ? 13.069 -1.993 -9.011 1.00 94.06 167 GLY A O 1
ATOM 1317 N N . ILE A 1 168 ? 15.081 -2.964 -8.753 1.00 93.44 168 ILE A N 1
ATOM 1318 C CA . ILE A 1 168 ? 14.912 -3.962 -9.810 1.00 93.44 168 ILE A CA 1
ATOM 1319 C C . ILE A 1 168 ? 14.349 -5.240 -9.199 1.00 93.44 168 ILE A C 1
ATOM 1321 O O . ILE A 1 168 ? 14.936 -5.801 -8.277 1.00 93.44 168 ILE A O 1
ATOM 1325 N N . LEU A 1 169 ? 13.244 -5.711 -9.763 1.00 93.62 169 LEU A N 1
ATOM 1326 C CA . LEU A 1 169 ? 12.562 -6.937 -9.393 1.00 93.62 169 LEU A CA 1
ATOM 1327 C C . LEU A 1 169 ? 12.497 -7.892 -10.579 1.00 93.62 169 LEU A C 1
ATOM 1329 O O . LEU A 1 169 ? 12.345 -7.481 -11.734 1.00 93.62 169 LEU A O 1
ATOM 1333 N N . VAL A 1 170 ? 12.566 -9.183 -10.282 1.00 93.12 170 VAL A N 1
ATOM 1334 C CA . VAL A 1 170 ? 12.330 -10.257 -11.256 1.00 93.12 170 VAL A CA 1
ATOM 1335 C C . VAL A 1 170 ? 10.926 -10.845 -11.074 1.00 93.12 170 VAL A C 1
ATOM 1337 O O . VAL A 1 170 ? 10.303 -10.635 -10.028 1.00 93.12 170 VAL A O 1
ATOM 1340 N N . PRO A 1 171 ? 10.375 -11.563 -12.071 1.00 93.06 171 PRO A N 1
ATOM 1341 C CA . PRO A 1 171 ? 9.069 -12.199 -11.936 1.00 93.06 171 PRO A CA 1
ATOM 1342 C C . PRO A 1 171 ? 8.951 -13.049 -10.665 1.00 93.06 171 PRO A C 1
ATOM 1344 O O . PRO A 1 171 ? 9.896 -13.729 -10.271 1.00 93.06 171 PRO A O 1
ATOM 1347 N N . THR A 1 172 ? 7.760 -13.064 -10.065 1.00 93.94 172 THR A N 1
ATOM 1348 C CA . THR A 1 172 ? 7.430 -13.702 -8.773 1.00 93.94 172 THR A CA 1
ATOM 1349 C C . THR A 1 172 ? 7.860 -12.914 -7.531 1.00 93.94 172 THR A C 1
ATOM 1351 O O . THR A 1 172 ? 7.445 -13.259 -6.425 1.00 93.94 172 THR A O 1
ATOM 1354 N N . GLU A 1 173 ? 8.607 -11.816 -7.665 1.00 94.88 173 GLU A N 1
ATOM 1355 C CA . GLU A 1 173 ? 8.943 -10.998 -6.498 1.00 94.88 173 GLU A CA 1
ATOM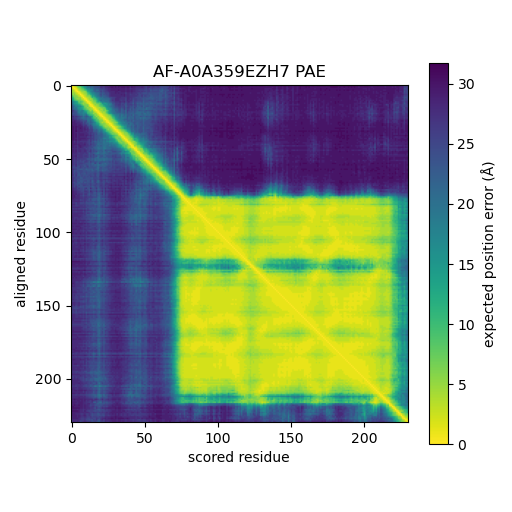 1356 C C . GLU A 1 173 ? 7.785 -10.088 -6.041 1.00 94.88 173 GLU A C 1
ATOM 1358 O O . GLU A 1 173 ? 7.118 -9.460 -6.874 1.00 94.88 173 GLU A O 1
ATOM 1363 N N . PRO A 1 174 ? 7.558 -9.969 -4.718 1.00 96.44 174 PRO A N 1
ATOM 1364 C CA . PRO A 1 174 ? 6.670 -8.972 -4.131 1.00 96.44 174 PRO A CA 1
ATOM 1365 C C . PRO A 1 174 ? 7.082 -7.531 -4.448 1.00 96.44 174 PRO A C 1
ATOM 1367 O O . PRO A 1 174 ? 8.220 -7.130 -4.203 1.00 96.44 174 PRO A O 1
ATOM 1370 N N . VAL A 1 175 ? 6.123 -6.745 -4.934 1.00 96.25 175 VAL A N 1
AT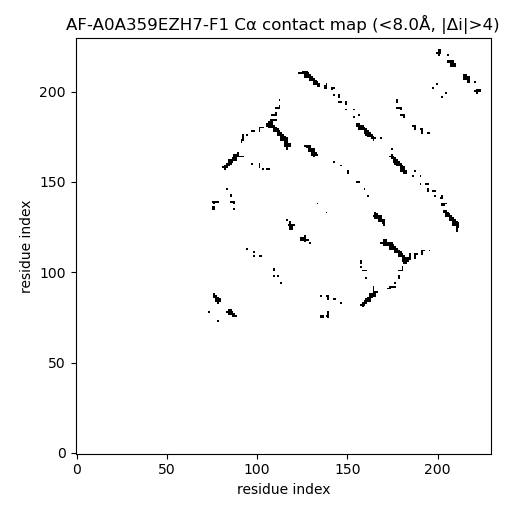OM 1371 C CA . VAL A 1 175 ? 6.281 -5.328 -5.295 1.00 96.25 175 VAL A CA 1
ATOM 1372 C C . VAL A 1 175 ? 5.578 -4.420 -4.289 1.00 96.25 175 VAL A C 1
ATOM 1374 O O . VAL A 1 175 ? 6.114 -3.391 -3.899 1.00 96.25 175 VAL A O 1
ATOM 1377 N N . VAL A 1 176 ? 4.354 -4.764 -3.891 1.00 97.88 176 VAL A N 1
ATOM 1378 C CA . VAL A 1 176 ? 3.510 -3.900 -3.058 1.00 97.88 176 VAL A CA 1
ATOM 1379 C C . VAL A 1 176 ? 2.648 -4.749 -2.139 1.00 97.88 176 VAL A C 1
ATOM 1381 O O . VAL A 1 176 ? 2.138 -5.791 -2.551 1.00 97.88 176 VAL A O 1
ATOM 1384 N N . PHE A 1 177 ? 2.467 -4.290 -0.909 1.00 98.62 177 PHE A N 1
ATOM 1385 C CA . PHE A 1 177 ? 1.580 -4.885 0.076 1.00 98.62 177 PHE A CA 1
ATOM 1386 C C . PHE A 1 177 ? 0.590 -3.834 0.576 1.00 98.62 177 PHE A C 1
ATOM 1388 O O . PHE A 1 177 ? 0.980 -2.744 0.996 1.00 98.62 177 PHE A O 1
ATOM 1395 N N . VAL A 1 178 ? -0.694 -4.178 0.554 1.00 98.69 178 VAL A N 1
ATOM 1396 C CA . VAL A 1 178 ? -1.763 -3.389 1.173 1.00 98.69 178 VAL A CA 1
ATOM 1397 C C . VAL A 1 178 ? -2.544 -4.313 2.083 1.00 98.69 178 VAL A C 1
ATOM 1399 O O . VAL A 1 178 ? -3.014 -5.350 1.631 1.00 98.69 178 VAL A O 1
ATOM 1402 N N . GLY A 1 179 ? -2.713 -3.963 3.351 1.00 98.62 179 GLY A N 1
ATOM 1403 C CA . GLY A 1 179 ? -3.485 -4.782 4.273 1.00 98.62 179 GLY A CA 1
ATOM 1404 C C . GLY A 1 179 ? -4.258 -3.964 5.290 1.00 98.62 179 GLY A C 1
ATOM 1405 O O . GLY A 1 179 ? -3.804 -2.915 5.744 1.00 98.62 179 GLY A O 1
ATOM 1406 N N . VAL A 1 180 ? -5.444 -4.456 5.637 1.00 98.75 180 VAL A N 1
ATOM 1407 C CA . VAL A 1 180 ? -6.382 -3.783 6.537 1.00 98.75 180 VAL A CA 1
ATOM 1408 C C . VAL A 1 180 ? -6.936 -4.783 7.541 1.00 98.75 180 VAL A C 1
ATOM 1410 O O . VAL A 1 180 ? -7.307 -5.903 7.176 1.00 98.75 180 VAL A O 1
ATOM 1413 N N . SER A 1 181 ? -7.030 -4.366 8.804 1.00 98.69 181 SER A N 1
ATOM 1414 C CA . SER A 1 181 ? -7.787 -5.082 9.831 1.00 98.69 181 SER A CA 1
ATOM 1415 C C . SER A 1 181 ? -9.078 -4.353 10.187 1.00 98.69 181 SER A C 1
ATOM 1417 O O . SER A 1 181 ? -9.106 -3.137 10.383 1.00 98.69 181 SER A O 1
ATOM 1419 N N . HIS A 1 182 ? -10.170 -5.114 10.247 1.00 98.62 182 HIS A N 1
ATOM 1420 C CA . HIS A 1 182 ? -11.513 -4.594 10.484 1.00 98.62 182 HIS A CA 1
ATOM 1421 C C . HIS A 1 182 ? -12.350 -5.592 11.312 1.00 98.62 182 HIS A C 1
ATOM 1423 O O . HIS A 1 182 ? -12.158 -6.809 11.189 1.00 98.62 182 HIS A O 1
ATOM 1429 N N . PRO A 1 183 ? -13.315 -5.139 12.138 1.00 98.50 183 PRO A N 1
ATOM 1430 C CA . PRO A 1 183 ? -14.255 -6.026 12.836 1.00 98.50 183 PRO A CA 1
ATOM 1431 C C . PRO A 1 183 ? -15.014 -6.980 11.903 1.00 98.50 183 PRO A C 1
ATOM 1433 O O . PRO A 1 183 ? -15.262 -8.139 12.243 1.00 98.50 183 PRO A O 1
ATOM 1436 N N . HIS A 1 184 ? -15.347 -6.510 10.699 1.00 98.00 184 HIS A N 1
ATOM 1437 C CA . HIS A 1 184 ? -16.181 -7.226 9.736 1.00 98.00 184 HIS A CA 1
ATOM 1438 C C . HIS A 1 184 ? -15.523 -7.366 8.361 1.00 98.00 184 HIS A C 1
ATOM 1440 O O . HIS A 1 184 ? -15.008 -6.403 7.800 1.00 98.00 184 HIS A O 1
ATOM 1446 N N . ARG A 1 185 ? -15.610 -8.575 7.785 1.00 98.00 185 ARG A N 1
ATOM 1447 C CA . ARG A 1 185 ? -14.947 -8.945 6.519 1.00 98.00 185 ARG A CA 1
ATOM 1448 C C . ARG A 1 185 ? -15.344 -8.099 5.310 1.00 98.00 185 ARG A C 1
ATOM 1450 O O . ARG A 1 185 ? -14.509 -7.878 4.447 1.00 98.00 185 ARG A O 1
ATOM 1457 N N . ARG A 1 186 ? -16.607 -7.661 5.221 1.00 98.31 186 ARG A N 1
ATOM 1458 C CA . ARG A 1 186 ? -17.120 -6.933 4.047 1.00 98.31 186 ARG A CA 1
ATOM 1459 C C . ARG A 1 186 ? -16.336 -5.641 3.835 1.00 98.31 186 ARG A C 1
ATOM 1461 O O . ARG A 1 186 ? -15.868 -5.386 2.733 1.00 98.31 186 ARG A O 1
ATOM 1468 N N . ASP A 1 187 ? -16.177 -4.882 4.908 1.00 98.38 187 ASP A N 1
ATOM 1469 C CA . ASP A 1 187 ? -15.477 -3.605 4.879 1.00 98.38 187 ASP A CA 1
ATOM 1470 C C . ASP A 1 187 ? -13.963 -3.798 4.804 1.00 98.38 187 ASP A C 1
ATOM 1472 O O . ASP A 1 187 ? -13.300 -3.014 4.144 1.00 98.38 187 ASP A O 1
ATOM 1476 N N . ALA A 1 188 ? -13.418 -4.885 5.371 1.00 98.50 188 ALA A N 1
ATOM 1477 C CA . ALA A 1 188 ? -12.011 -5.239 5.172 1.00 98.50 188 ALA A CA 1
ATOM 1478 C C . ALA A 1 188 ? -11.675 -5.434 3.682 1.00 98.50 188 ALA A C 1
ATOM 1480 O O . ALA A 1 188 ? -10.688 -4.887 3.204 1.00 98.50 188 ALA A O 1
ATOM 1481 N N . PHE A 1 189 ? -12.511 -6.169 2.934 1.00 98.69 189 PHE A N 1
ATOM 1482 C CA . PHE A 1 189 ? -12.325 -6.336 1.487 1.00 98.69 189 PHE A CA 1
ATOM 1483 C C . PHE A 1 189 ? -12.414 -5.003 0.742 1.00 98.69 189 PHE A C 1
ATOM 1485 O O . PHE A 1 189 ? -11.501 -4.672 -0.010 1.00 98.69 189 PHE A O 1
ATOM 1492 N N . ALA A 1 190 ? -13.477 -4.232 0.988 1.00 98.50 190 ALA A N 1
ATOM 1493 C CA . ALA A 1 190 ? -13.700 -2.959 0.306 1.00 98.50 190 ALA A CA 1
ATOM 1494 C C . ALA A 1 190 ? -12.592 -1.932 0.601 1.00 98.50 190 ALA A C 1
ATOM 1496 O O . ALA A 1 190 ? -12.143 -1.230 -0.302 1.00 98.50 190 ALA A O 1
ATOM 1497 N N . ALA A 1 191 ? -12.116 -1.870 1.847 1.00 98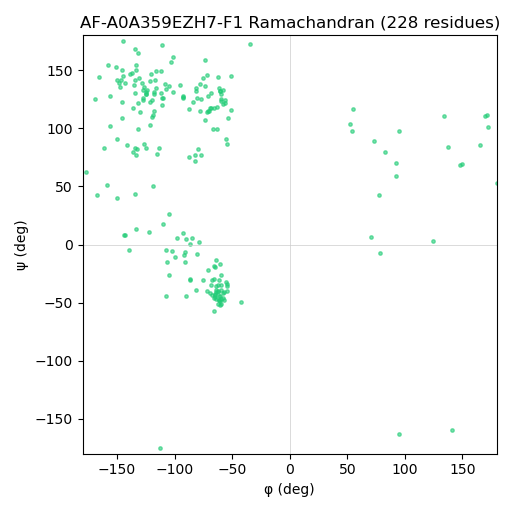.50 191 ALA A N 1
ATOM 1498 C CA . ALA A 1 191 ? -11.035 -0.980 2.245 1.00 98.50 191 ALA A CA 1
ATOM 1499 C C . ALA A 1 191 ? -9.699 -1.377 1.605 1.00 98.50 191 ALA A C 1
ATOM 1501 O O . ALA A 1 191 ? -8.982 -0.508 1.115 1.00 98.50 191 ALA A O 1
ATOM 1502 N N . THR A 1 192 ? -9.357 -2.670 1.576 1.00 98.69 192 THR A N 1
ATOM 1503 C CA . THR A 1 192 ? -8.112 -3.135 0.945 1.00 98.69 192 THR A CA 1
ATOM 1504 C C . THR A 1 192 ? -8.117 -2.889 -0.565 1.00 98.69 192 THR A C 1
ATOM 1506 O O . THR A 1 192 ? -7.112 -2.415 -1.092 1.00 98.69 192 THR A O 1
ATOM 1509 N N . GLU A 1 193 ? -9.238 -3.148 -1.250 1.00 98.50 193 GLU A N 1
ATOM 1510 C CA . GLU A 1 193 ? -9.417 -2.850 -2.683 1.00 98.50 193 GLU A CA 1
ATOM 1511 C C . GLU A 1 193 ? -9.250 -1.350 -2.963 1.00 98.50 193 GLU A C 1
ATOM 1513 O O . GLU A 1 193 ? -8.398 -0.949 -3.755 1.00 98.50 193 GLU A O 1
ATOM 1518 N N . PHE A 1 194 ? -9.966 -0.506 -2.215 1.00 98.44 194 PHE A N 1
ATOM 1519 C CA . PHE A 1 194 ? -9.819 0.944 -2.316 1.00 98.44 194 PHE A CA 1
ATOM 1520 C C . PHE A 1 194 ? -8.376 1.405 -2.064 1.00 98.44 194 PHE A C 1
ATOM 1522 O O . PHE A 1 194 ? -7.877 2.299 -2.751 1.00 98.44 194 PHE A O 1
ATOM 1529 N N . GLY A 1 195 ? -7.700 0.803 -1.081 1.00 98.00 195 GLY A N 1
ATOM 1530 C CA . GLY A 1 195 ? -6.325 1.126 -0.720 1.00 98.00 195 GLY A CA 1
ATOM 1531 C C . GLY A 1 195 ? -5.346 0.876 -1.865 1.00 98.00 195 GLY A C 1
ATOM 1532 O O . GLY A 1 195 ? -4.545 1.755 -2.177 1.00 98.00 195 GLY A O 1
ATOM 1533 N N . ILE A 1 196 ? -5.413 -0.283 -2.530 1.00 97.94 196 ILE A N 1
ATOM 1534 C CA . ILE A 1 196 ? -4.498 -0.580 -3.641 1.00 97.94 196 ILE A CA 1
ATOM 1535 C C . ILE A 1 196 ? -4.777 0.279 -4.878 1.00 97.94 196 ILE A C 1
ATOM 1537 O O . ILE A 1 196 ? -3.828 0.776 -5.492 1.00 97.94 196 ILE A O 1
ATOM 1541 N N . ASP A 1 197 ? -6.044 0.494 -5.225 1.00 97.19 197 ASP A N 1
ATOM 1542 C CA . ASP A 1 197 ? -6.412 1.299 -6.392 1.00 97.19 197 ASP A CA 1
ATOM 1543 C C . ASP A 1 197 ? -5.987 2.758 -6.202 1.00 97.19 197 ASP A C 1
ATOM 1545 O O . ASP A 1 197 ? -5.328 3.353 -7.058 1.00 97.19 197 ASP A O 1
ATOM 1549 N N . SER A 1 198 ? -6.257 3.312 -5.019 1.00 95.94 198 SER A N 1
ATOM 1550 C CA . SER A 1 198 ? -5.870 4.681 -4.684 1.00 95.94 198 SER A CA 1
ATOM 1551 C C . SER A 1 198 ? -4.356 4.844 -4.560 1.00 95.94 198 SER A C 1
ATOM 1553 O O . SER A 1 198 ? -3.824 5.884 -4.944 1.00 95.94 198 SER A O 1
ATOM 1555 N N . LEU A 1 199 ? -3.630 3.838 -4.056 1.00 96.75 199 LEU A N 1
ATOM 1556 C CA . LEU A 1 199 ? -2.166 3.860 -4.011 1.00 96.75 199 LEU A CA 1
ATOM 1557 C C . LEU A 1 199 ? -1.596 3.976 -5.426 1.00 96.75 199 LEU A C 1
ATOM 1559 O O . LEU A 1 199 ? -0.813 4.887 -5.692 1.00 96.75 199 LEU A O 1
ATOM 1563 N N . LYS A 1 200 ? -2.027 3.100 -6.342 1.00 94.06 200 LYS A N 1
ATOM 1564 C CA . LYS A 1 200 ? -1.551 3.084 -7.735 1.00 94.06 200 LYS A CA 1
ATOM 1565 C C . LYS A 1 200 ? -1.866 4.367 -8.494 1.00 94.06 200 LYS A C 1
ATOM 1567 O O . LYS A 1 200 ? -1.105 4.740 -9.382 1.00 94.06 200 LYS A O 1
ATOM 1572 N N . ALA A 1 201 ? -2.965 5.029 -8.152 1.00 91.25 201 ALA A N 1
ATOM 1573 C CA . ALA A 1 201 ? -3.354 6.269 -8.803 1.00 91.25 201 ALA A CA 1
ATOM 1574 C C . ALA A 1 201 ? -2.715 7.523 -8.183 1.00 91.25 201 ALA A C 1
ATOM 1576 O O . ALA A 1 201 ? -2.478 8.506 -8.881 1.00 91.25 201 ALA A O 1
ATOM 1577 N N . SER A 1 202 ? -2.417 7.516 -6.881 1.00 90.56 202 SER A N 1
ATOM 1578 C CA . SER A 1 202 ? -2.025 8.730 -6.146 1.00 90.56 202 SER A CA 1
ATOM 1579 C C . SER A 1 202 ? -0.547 8.852 -5.809 1.00 90.56 202 SER A C 1
ATOM 1581 O O . SER A 1 202 ? -0.050 9.967 -5.613 1.00 90.56 202 SER A O 1
ATOM 1583 N N . VAL A 1 203 ? 0.151 7.724 -5.700 1.00 92.50 203 VAL A N 1
ATOM 1584 C CA . VAL A 1 203 ? 1.523 7.683 -5.206 1.00 92.50 203 VAL A CA 1
ATOM 1585 C C . VAL A 1 203 ? 2.488 7.764 -6.391 1.00 92.50 203 VAL A C 1
ATOM 1587 O O . VAL A 1 203 ? 2.359 6.985 -7.335 1.00 92.50 203 VAL A O 1
ATOM 1590 N N . PRO A 1 204 ? 3.467 8.689 -6.376 1.00 91.81 204 PRO A N 1
ATOM 1591 C CA . PRO A 1 204 ? 4.369 8.914 -7.504 1.00 91.81 204 PRO A CA 1
ATOM 1592 C C . PRO A 1 204 ? 5.456 7.831 -7.581 1.00 91.81 204 PRO A C 1
ATOM 1594 O O . PRO A 1 204 ? 6.603 8.051 -7.182 1.00 91.81 204 PRO A O 1
ATOM 1597 N N . ILE A 1 205 ? 5.066 6.655 -8.073 1.00 92.44 205 ILE A N 1
ATOM 159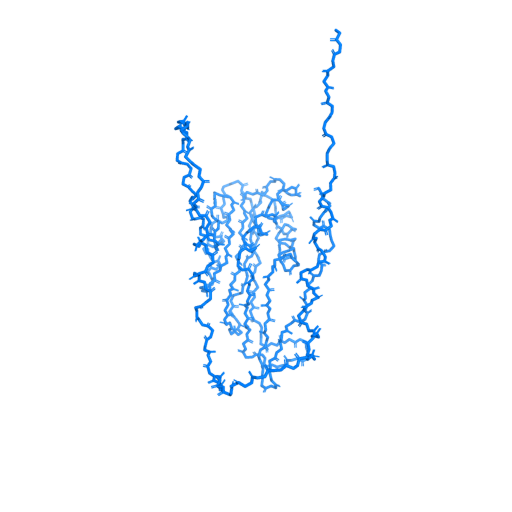8 C CA . ILE A 1 205 ? 5.927 5.499 -8.329 1.00 92.44 205 ILE A CA 1
ATOM 1599 C C . ILE A 1 205 ? 5.762 5.088 -9.792 1.00 92.44 205 ILE A C 1
ATOM 1601 O O . ILE A 1 205 ? 4.647 4.938 -10.290 1.00 92.44 205 ILE A O 1
ATOM 1605 N N . TRP A 1 206 ? 6.879 4.888 -10.481 1.00 91.88 206 TRP A N 1
ATOM 1606 C CA . TRP A 1 206 ? 6.925 4.553 -11.898 1.00 91.88 206 TRP A CA 1
ATOM 1607 C C . TRP A 1 206 ? 7.544 3.182 -12.106 1.00 91.88 206 TRP A C 1
ATOM 1609 O O . TRP A 1 206 ? 8.516 2.824 -11.449 1.00 91.88 206 TRP A O 1
ATOM 1619 N N . LYS A 1 207 ? 6.990 2.433 -13.060 1.00 91.75 207 LYS A N 1
ATOM 1620 C CA . LYS A 1 207 ? 7.441 1.092 -13.439 1.00 91.75 207 LYS A CA 1
ATOM 1621 C C . LYS A 1 207 ? 8.068 1.125 -14.831 1.00 91.75 207 LYS A C 1
ATOM 1623 O O . LYS A 1 207 ? 7.403 1.518 -15.791 1.00 91.75 207 LYS A O 1
ATOM 1628 N N . GLN A 1 208 ? 9.296 0.642 -14.967 1.00 89.62 208 GLN A N 1
ATOM 1629 C CA . GLN A 1 208 ? 9.923 0.302 -16.242 1.00 89.62 208 GLN A CA 1
ATOM 1630 C C . GLN A 1 208 ? 9.947 -1.212 -16.419 1.00 89.62 208 GLN A C 1
ATOM 1632 O O . GLN A 1 208 ? 10.284 -1.950 -15.503 1.00 89.62 208 GLN A O 1
ATOM 1637 N N . GLU A 1 209 ? 9.610 -1.686 -17.611 1.00 89.12 209 GLU A N 1
ATOM 1638 C CA . GLU A 1 209 ? 9.661 -3.104 -17.960 1.00 89.12 209 GLU A CA 1
ATOM 1639 C C . GLU A 1 209 ? 10.823 -3.348 -18.921 1.00 89.12 209 GLU A C 1
ATOM 1641 O O . GLU A 1 209 ? 11.026 -2.567 -19.855 1.00 89.12 209 GLU A O 1
ATOM 1646 N N . SER A 1 210 ? 11.565 -4.436 -18.709 1.00 85.94 210 SER A N 1
ATOM 1647 C CA . SER A 1 210 ? 12.620 -4.910 -19.611 1.00 85.94 210 SER A CA 1
ATOM 1648 C C . SER A 1 210 ? 12.265 -6.284 -20.179 1.00 85.94 210 SER A C 1
ATOM 1650 O O . SER A 1 210 ? 11.841 -7.169 -19.438 1.00 85.94 210 SER A O 1
ATOM 1652 N N . TRP A 1 211 ? 12.452 -6.469 -21.485 1.00 86.38 211 TRP A N 1
ATOM 1653 C CA . TRP A 1 211 ? 12.260 -7.736 -22.203 1.00 86.38 211 TRP A CA 1
ATOM 1654 C C . TRP A 1 211 ? 13.300 -7.867 -23.329 1.00 86.38 211 TRP A C 1
ATOM 1656 O O . TRP A 1 211 ? 14.068 -6.939 -23.587 1.00 86.38 211 TRP A O 1
ATOM 1666 N N . GLU A 1 212 ? 13.335 -9.005 -24.029 1.00 80.31 212 GLU A N 1
ATOM 1667 C CA . GLU A 1 212 ? 14.332 -9.280 -25.086 1.00 80.31 212 GLU A CA 1
ATOM 1668 C C . GLU A 1 212 ? 14.375 -8.197 -26.185 1.00 80.31 212 GLU A C 1
ATOM 1670 O O . GLU A 1 212 ? 15.436 -7.862 -26.708 1.00 80.31 212 GLU A O 1
ATOM 1675 N N . GLY A 1 213 ? 13.223 -7.602 -26.499 1.00 74.31 213 GLY A N 1
ATOM 1676 C CA . GLY A 1 213 ? 13.074 -6.577 -27.532 1.00 74.31 213 GLY A CA 1
ATOM 1677 C C . GLY A 1 213 ? 13.334 -5.137 -27.075 1.00 74.31 213 GLY A C 1
ATOM 1678 O O . GLY A 1 213 ? 13.196 -4.232 -27.896 1.00 74.31 213 GLY A O 1
ATOM 1679 N N . GLY A 1 214 ? 13.675 -4.895 -25.802 1.00 82.25 214 GLY A N 1
ATOM 1680 C CA . GLY A 1 214 ? 14.009 -3.560 -25.296 1.00 82.25 214 GLY A CA 1
ATOM 1681 C C . GLY A 1 214 ? 13.486 -3.253 -23.891 1.00 82.25 214 GLY A C 1
ATOM 1682 O O . GLY A 1 214 ? 13.192 -4.143 -23.097 1.00 82.25 214 GLY A O 1
ATOM 1683 N N . ARG A 1 215 ? 13.401 -1.955 -23.573 1.00 80.75 215 ARG A N 1
ATOM 1684 C CA . ARG A 1 215 ? 12.871 -1.445 -22.302 1.00 80.75 215 ARG A CA 1
ATOM 1685 C C . ARG A 1 215 ? 11.848 -0.350 -22.557 1.00 80.75 215 ARG A C 1
ATOM 1687 O O . ARG A 1 215 ? 12.026 0.464 -23.461 1.00 80.75 215 ARG A O 1
ATOM 1694 N N . SER A 1 216 ? 10.797 -0.297 -21.749 1.00 80.19 216 SER A N 1
ATOM 1695 C CA . SER A 1 216 ? 9.799 0.772 -21.804 1.00 80.19 216 SER A CA 1
ATOM 1696 C C . SER A 1 216 ? 9.246 1.051 -20.425 1.00 80.19 216 SER A C 1
ATOM 1698 O O . SER A 1 216 ? 8.837 0.140 -19.709 1.00 80.19 216 SER A O 1
ATOM 1700 N N . TRP A 1 217 ? 9.135 2.335 -20.106 1.00 77.69 217 TRP A N 1
ATOM 1701 C CA . TRP A 1 217 ? 8.298 2.802 -19.011 1.00 77.69 217 TRP A CA 1
ATOM 1702 C C . TRP A 1 217 ? 6.842 2.427 -19.290 1.00 77.69 217 TRP A C 1
ATOM 1704 O O . TRP A 1 217 ? 6.374 2.563 -20.425 1.00 77.69 217 TRP A O 1
ATOM 1714 N N . GLY A 1 218 ? 6.147 1.898 -18.286 1.00 66.25 218 GLY A N 1
ATOM 1715 C CA . GLY A 1 218 ? 4.696 1.789 -18.322 1.00 66.25 218 GLY A C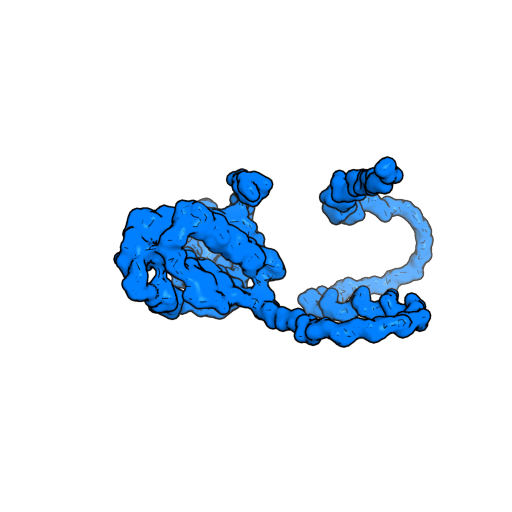A 1
ATOM 1716 C C . GLY A 1 218 ? 4.122 3.202 -18.376 1.00 66.25 218 GLY A C 1
ATOM 1717 O O . GLY A 1 218 ? 4.380 4.002 -17.484 1.00 66.25 218 GLY A O 1
ATOM 1718 N N . LEU A 1 219 ? 3.392 3.529 -19.442 1.00 53.34 219 LEU A N 1
ATOM 1719 C CA . LEU A 1 219 ? 2.814 4.863 -19.655 1.00 53.34 219 LEU A CA 1
ATOM 1720 C C . LEU A 1 219 ? 1.536 5.109 -18.832 1.00 53.34 219 LEU A C 1
ATOM 1722 O O . LEU A 1 219 ? 0.931 6.171 -18.943 1.00 53.34 219 LEU A O 1
ATOM 1726 N N . GLU A 1 220 ? 1.117 4.153 -18.004 1.00 49.56 220 GLU A N 1
ATOM 1727 C CA . GLU A 1 220 ? -0.079 4.267 -17.171 1.00 49.56 220 GLU A CA 1
ATOM 1728 C C . GLU A 1 220 ? 0.217 5.052 -15.889 1.00 49.56 220 GLU A C 1
ATOM 1730 O O . GLU A 1 220 ? 0.270 4.506 -14.792 1.00 49.56 220 GLU A O 1
ATOM 1735 N N . ALA A 1 221 ? 0.401 6.364 -16.023 1.00 41.31 221 ALA A N 1
ATOM 1736 C CA . ALA A 1 221 ? 0.096 7.261 -14.919 1.00 41.31 221 ALA A CA 1
ATOM 1737 C C . ALA A 1 221 ? -1.435 7.348 -14.824 1.00 41.31 221 ALA A C 1
ATOM 1739 O O . ALA A 1 221 ? -2.076 7.941 -15.693 1.00 41.31 221 ALA A O 1
ATOM 1740 N N . GLN A 1 222 ? -2.038 6.727 -13.810 1.00 43.66 222 GLN A N 1
ATOM 1741 C CA . GLN A 1 222 ? -3.467 6.900 -13.560 1.00 43.66 222 GLN A CA 1
ATOM 1742 C C . GLN A 1 222 ? -3.688 8.313 -13.007 1.00 43.66 222 GLN A C 1
ATOM 1744 O O . GLN A 1 222 ? -3.206 8.659 -11.934 1.00 43.66 222 GLN A O 1
ATOM 1749 N N . HIS A 1 223 ? -4.379 9.162 -13.769 1.00 33.69 223 HIS A N 1
ATOM 1750 C CA . HIS A 1 223 ? -4.842 10.453 -13.274 1.00 33.69 223 HIS A CA 1
ATOM 1751 C C . HIS A 1 223 ? -5.945 10.203 -12.242 1.00 33.69 223 HIS A C 1
ATOM 1753 O O . HIS A 1 223 ? -6.984 9.639 -12.576 1.00 33.69 223 HIS A O 1
ATOM 1759 N N . LEU A 1 224 ? -5.725 10.611 -10.994 1.00 43.62 224 LEU A N 1
ATOM 1760 C CA . LEU A 1 224 ? -6.797 10.673 -10.009 1.00 43.62 224 LEU A CA 1
ATOM 1761 C C . LEU A 1 224 ? -7.764 11.804 -10.358 1.00 43.62 224 LEU A C 1
ATOM 1763 O O . LEU A 1 224 ? -7.422 12.977 -10.216 1.00 43.62 224 LEU A O 1
ATOM 1767 N N . GLU A 1 225 ? -9.004 11.462 -10.680 1.00 40.41 225 GLU A N 1
ATOM 1768 C CA . GLU A 1 225 ? -10.117 12.373 -10.436 1.00 40.41 225 GLU A CA 1
ATOM 1769 C C . GLU A 1 225 ? -10.622 12.140 -9.001 1.00 40.41 225 GLU A C 1
ATOM 1771 O O . GLU A 1 225 ? -11.091 11.053 -8.676 1.00 40.41 225 GLU A O 1
ATOM 1776 N N . GLY A 1 226 ? -10.512 13.151 -8.125 1.00 42.44 226 GLY A N 1
ATOM 1777 C CA . GLY A 1 226 ? -11.276 13.194 -6.865 1.00 42.44 226 GLY A CA 1
ATOM 1778 C C . GLY A 1 226 ? -10.521 13.346 -5.537 1.00 42.44 226 GLY A C 1
ATOM 1779 O O . GLY A 1 226 ? -11.180 13.355 -4.502 1.00 42.44 226 GLY A O 1
ATOM 1780 N N . VAL A 1 227 ? -9.191 13.505 -5.506 1.00 46.06 227 VAL A N 1
ATOM 1781 C CA . VAL A 1 227 ? -8.453 13.668 -4.223 1.00 46.06 227 VAL A CA 1
ATOM 1782 C C . VAL A 1 227 ? -8.274 15.135 -3.790 1.00 46.06 227 VAL A C 1
ATOM 1784 O O . VAL A 1 227 ? -7.942 15.401 -2.640 1.00 46.06 227 VAL A O 1
ATOM 1787 N N . ASP A 1 228 ? -8.604 16.104 -4.648 1.00 42.03 228 ASP A N 1
ATOM 1788 C CA . ASP A 1 228 ? -8.493 17.539 -4.322 1.00 42.03 228 ASP A CA 1
ATOM 1789 C C . ASP A 1 228 ? -9.819 18.187 -3.865 1.00 42.03 228 ASP A C 1
ATOM 1791 O O . ASP A 1 228 ? -9.883 19.399 -3.656 1.00 42.03 228 ASP A O 1
ATOM 1795 N N . THR A 1 229 ? -10.892 17.411 -3.685 1.00 35.66 229 THR A N 1
ATOM 1796 C CA . THR A 1 229 ? -12.200 17.939 -3.259 1.00 35.66 229 THR A CA 1
ATOM 1797 C C . THR A 1 229 ? -12.818 17.099 -2.144 1.00 35.66 229 THR A C 1
ATOM 1799 O O . THR A 1 229 ? -13.748 16.330 -2.386 1.00 35.66 229 THR A O 1
ATOM 1802 N N . ALA A 1 230 ? -12.314 17.268 -0.920 1.00 35.62 230 ALA A N 1
ATOM 1803 C CA . ALA A 1 230 ? -13.024 16.930 0.316 1.00 35.62 230 ALA A CA 1
ATOM 1804 C C . ALA A 1 230 ? -12.646 17.896 1.446 1.00 35.62 230 ALA A C 1
ATOM 1806 O O . ALA A 1 230 ? -11.433 18.074 1.696 1.00 35.62 230 ALA A O 1
#

Foldseek 3Di:
DDDDDDDDDDDDPPPPPDPPPDPDDDDDDDDDDDDDDDDDDDPDDPPDDDPPDPPDDDDDDDDDPDDPPPVPPDPLAWDDDLAETAGEEQDADDVVVVQVSQDDPLFPDKDKDWDFAALDDVVGHGFFKKAKDFPSNVQRVQLVLLVVVLCVVPVQWRHWYWYAHGGMDGGGTTGIMTMITGNDDVSRVVSSVSSVVSSQQGGGMWMWTQGPVGIDTDPPNRHDDDSVPD

Secondary structure (DSSP, 8-state):
---PPP------SSSSSSSSS-SS------------------S---SSSSSSS----------------------TTEEE-SSEEEEEESSPP-HHHHHHHH--TT-SEEEEEEEE--SEETTEE-EEEEEEEE-HHHHHHHHHHHHHHHHHH-TT--EEEEEEE-EEE-TT-EEEEEEEEESSHHHHHHHHHHHHHHHHHHS-EEEEEEETTEEEE-------SSSS--